Protein AF-A0A7Y7IST7-F1 (afdb_monomer_lite)

Sequence (367 aa):
MLEWARSVEQLSRWVQALQVQAAGELDSRAREGRYLCDGQATGMDVLSDVLHLSRAEAGRRLGLAGHFLPATDALTTVATEPDQPVLAGAFFAGTTSIEQALVASHYTADAAHLTRAGRTTAELARELEGTMTTHAQEQNPDFLRRLGTRAITHIDPDGDTPTTGELTARQGIRFHRAYRGMIRISGYTTIPQYEKIMATIGHATHPGPHKDINTIHPDTNHTGTTDSANTKNPDEDSTGTSPGTGNGSTGADGTGLGAGVLPGQTTLLELLHATPGTPATPGGPHGPGPDMTAPDTAGPAGTIPDGADPAGTIPGMPVPGVAGPGGSNARGTGAGGSWPPDQGPAPAWAQPPTTAHTTSNNGTTTP

pLDDT: mean 70.67, std 26.26, range [27.48, 97.5]

Structure (mmCIF, N/CA/C/O backbone):
data_AF-A0A7Y7IST7-F1
#
_entry.id   AF-A0A7Y7IST7-F1
#
loop_
_atom_site.group_PDB
_atom_site.id
_atom_site.type_symbol
_atom_site.label_atom_id
_atom_site.label_alt_id
_atom_site.label_comp_id
_atom_site.label_asym_id
_atom_site.label_entity_id
_atom_site.label_seq_id
_atom_site.pdbx_PDB_ins_code
_atom_site.Cartn_x
_atom_site.Cartn_y
_atom_site.Cartn_z
_atom_site.occupancy
_atom_site.B_iso_or_equiv
_atom_site.auth_seq_id
_atom_site.auth_comp_id
_atom_site.auth_asym_id
_atom_site.auth_atom_id
_atom_site.pdbx_PDB_model_num
ATOM 1 N N . MET A 1 1 ? 17.676 -14.833 26.612 1.00 87.62 1 MET A N 1
ATOM 2 C CA . MET A 1 1 ? 17.732 -13.495 25.973 1.00 87.62 1 MET A CA 1
ATOM 3 C C . MET A 1 1 ? 17.055 -13.479 24.608 1.00 87.62 1 MET A C 1
ATOM 5 O O . MET A 1 1 ? 16.132 -12.697 24.442 1.00 87.62 1 MET A O 1
ATOM 9 N N . LEU A 1 2 ? 17.444 -14.345 23.660 1.00 94.44 2 LEU A N 1
ATOM 10 C CA . LEU A 1 2 ? 16.836 -14.371 22.318 1.00 94.44 2 LEU A CA 1
ATOM 11 C C . LEU A 1 2 ? 15.338 -14.729 22.325 1.00 94.44 2 LEU A C 1
ATOM 13 O O . LEU A 1 2 ? 14.561 -14.090 21.630 1.00 94.44 2 LEU A O 1
ATOM 17 N N . GLU A 1 3 ? 14.921 -15.710 23.129 1.00 95.81 3 GLU A N 1
ATOM 18 C CA . GLU A 1 3 ? 13.504 -16.096 23.251 1.00 95.81 3 GLU A CA 1
ATOM 19 C C . GLU A 1 3 ? 12.641 -14.960 23.801 1.00 95.81 3 GLU A C 1
ATOM 21 O O . GLU A 1 3 ? 11.611 -14.638 23.224 1.00 95.81 3 GLU A O 1
ATOM 26 N N . TRP A 1 4 ? 13.108 -14.286 24.854 1.00 96.25 4 TRP A N 1
ATOM 27 C CA . TRP A 1 4 ? 12.426 -13.116 25.406 1.00 96.25 4 TRP A CA 1
ATOM 28 C C . TRP A 1 4 ? 12.283 -11.994 24.370 1.00 96.25 4 TRP A C 1
ATOM 30 O O . TRP A 1 4 ? 11.193 -11.452 24.207 1.00 96.25 4 TRP A O 1
ATOM 40 N N . ALA A 1 5 ? 13.347 -11.698 23.615 1.00 96.50 5 ALA A N 1
ATOM 41 C CA . ALA A 1 5 ? 13.287 -10.715 22.535 1.00 96.50 5 ALA A CA 1
ATOM 42 C C . ALA A 1 5 ? 12.251 -11.098 21.459 1.00 96.50 5 ALA A C 1
ATOM 44 O O . ALA A 1 5 ? 11.509 -10.236 20.998 1.00 96.50 5 ALA A O 1
ATOM 45 N N . ARG A 1 6 ? 12.142 -12.389 21.108 1.00 93.94 6 ARG A N 1
ATOM 46 C CA . ARG A 1 6 ? 11.114 -12.889 20.176 1.00 93.94 6 ARG A CA 1
ATOM 47 C C . ARG A 1 6 ? 9.698 -12.728 20.729 1.00 93.94 6 ARG A C 1
ATOM 49 O O . ARG A 1 6 ? 8.820 -12.311 19.985 1.00 93.94 6 ARG A O 1
ATOM 56 N N . SER A 1 7 ? 9.472 -13.014 22.011 1.00 95.75 7 SER A N 1
ATOM 57 C CA . SER A 1 7 ? 8.155 -12.834 22.641 1.00 95.75 7 SER A CA 1
ATOM 58 C C . SER A 1 7 ? 7.731 -11.365 22.696 1.00 95.75 7 SER A C 1
ATOM 60 O O . SER A 1 7 ? 6.572 -11.053 22.434 1.00 95.75 7 SER A O 1
ATOM 62 N N . VAL A 1 8 ? 8.661 -10.454 23.004 1.00 97.00 8 VAL A N 1
ATOM 63 C CA . VAL A 1 8 ? 8.394 -9.005 22.991 1.00 97.00 8 VAL A CA 1
ATOM 64 C C . VAL A 1 8 ? 8.059 -8.529 21.578 1.00 97.00 8 VAL A C 1
ATOM 66 O O . VAL A 1 8 ? 7.105 -7.776 21.391 1.00 97.00 8 VAL A O 1
ATOM 69 N N . GLU A 1 9 ? 8.798 -9.005 20.578 1.00 94.81 9 GLU A N 1
ATOM 70 C CA . GLU A 1 9 ? 8.525 -8.694 19.176 1.00 94.81 9 GLU A CA 1
ATOM 71 C C . GLU A 1 9 ? 7.158 -9.235 18.726 1.00 94.81 9 GLU A C 1
ATOM 73 O O . GLU A 1 9 ? 6.383 -8.519 18.099 1.00 94.81 9 GLU A O 1
ATOM 78 N N . GLN A 1 10 ? 6.801 -10.462 19.109 1.00 94.69 10 GLN A N 1
ATOM 79 C CA . GLN A 1 10 ? 5.486 -11.034 18.814 1.00 94.69 10 GLN A CA 1
ATOM 80 C C . GLN A 1 10 ? 4.348 -10.217 19.445 1.00 94.69 10 GLN A C 1
ATOM 82 O O . GLN A 1 10 ? 3.350 -9.932 18.783 1.00 94.69 10 GLN A O 1
ATOM 87 N N . LEU A 1 11 ? 4.515 -9.779 20.697 1.00 96.69 11 LEU A N 1
ATOM 88 C CA . LEU A 1 11 ? 3.551 -8.899 21.358 1.00 96.69 11 LEU A CA 1
ATOM 89 C C . LEU A 1 11 ? 3.410 -7.561 20.616 1.00 96.69 11 LEU A C 1
ATOM 91 O O . LEU A 1 11 ? 2.294 -7.085 20.421 1.00 96.69 11 LEU A O 1
ATOM 95 N N . SER A 1 12 ? 4.525 -6.974 20.169 1.00 96.69 12 SER A N 1
ATOM 96 C CA . SER A 1 12 ? 4.523 -5.743 19.369 1.00 96.69 12 SER A CA 1
ATOM 97 C C . SER A 1 12 ? 3.690 -5.899 18.091 1.00 96.69 12 SER A C 1
ATOM 99 O O . SER A 1 12 ? 2.872 -5.033 17.778 1.00 96.69 12 SER A O 1
ATOM 101 N N . ARG A 1 13 ? 3.811 -7.036 17.394 1.00 96.19 13 ARG A N 1
ATOM 102 C CA . ARG A 1 13 ? 3.031 -7.334 16.178 1.00 96.19 13 ARG A CA 1
ATOM 103 C C . ARG A 1 13 ? 1.534 -7.443 16.455 1.00 96.19 13 ARG A C 1
ATOM 105 O O . ARG A 1 13 ? 0.739 -6.879 15.711 1.00 96.19 13 ARG A O 1
ATOM 112 N N . TRP A 1 14 ? 1.135 -8.084 17.553 1.00 97.38 14 TRP A N 1
ATOM 113 C CA . TRP A 1 14 ? -0.278 -8.125 17.953 1.00 97.38 14 TRP A CA 1
ATOM 114 C C . TRP A 1 14 ? -0.827 -6.747 18.313 1.00 97.38 14 TRP A C 1
ATOM 116 O O . TRP A 1 14 ? -1.940 -6.406 17.919 1.00 97.38 14 TRP A O 1
ATOM 126 N N . VAL A 1 15 ? -0.043 -5.920 19.009 1.00 97.44 15 VAL A N 1
ATOM 127 C CA . VAL A 1 15 ? -0.435 -4.533 19.299 1.00 97.44 15 VAL A CA 1
ATOM 128 C C . VAL A 1 15 ? -0.619 -3.742 18.002 1.00 97.44 15 VAL A C 1
ATOM 130 O O . VAL A 1 15 ? -1.608 -3.023 17.872 1.00 97.44 15 VAL A O 1
ATOM 133 N N . GLN A 1 16 ? 0.277 -3.899 17.024 1.00 96.75 16 GLN A N 1
ATOM 134 C CA . GLN A 1 16 ? 0.135 -3.276 15.701 1.00 96.75 16 GLN A CA 1
ATOM 135 C C . GLN A 1 16 ? -1.141 -3.747 14.988 1.00 96.75 16 GLN A C 1
ATOM 137 O O . GLN A 1 16 ? -1.870 -2.925 14.435 1.00 96.75 16 GLN A O 1
ATOM 142 N N . ALA A 1 17 ? -1.453 -5.042 15.052 1.00 97.06 17 ALA A N 1
ATOM 143 C CA . ALA A 1 17 ? -2.659 -5.599 14.454 1.00 97.06 17 ALA A CA 1
ATOM 144 C C . ALA A 1 17 ? -3.943 -5.021 15.074 1.00 97.06 17 ALA A C 1
ATOM 146 O O . ALA A 1 17 ? -4.827 -4.548 14.357 1.00 97.06 17 ALA A O 1
ATOM 147 N N . LEU A 1 18 ? -4.005 -4.943 16.406 1.00 97.44 18 LEU A N 1
ATOM 148 C CA . LEU A 1 18 ? -5.123 -4.322 17.126 1.00 97.44 18 LEU A CA 1
ATOM 149 C C . LEU A 1 18 ? -5.257 -2.825 16.816 1.00 97.44 18 LEU A C 1
ATOM 151 O O . LEU A 1 18 ? -6.369 -2.315 16.693 1.00 97.44 18 LEU A O 1
ATOM 155 N N . GLN A 1 19 ? -4.139 -2.113 16.658 1.00 96.81 19 GLN A N 1
ATOM 156 C CA . GLN A 1 19 ? -4.149 -0.699 16.277 1.00 96.81 19 GLN A CA 1
ATOM 157 C C . GLN A 1 19 ? -4.736 -0.475 14.880 1.00 96.81 19 GLN A C 1
ATOM 159 O O . GLN A 1 19 ? -5.459 0.501 14.683 1.00 96.81 19 GLN A O 1
ATOM 164 N N . VAL A 1 20 ? -4.442 -1.358 13.921 1.00 97.50 20 VAL A N 1
ATOM 165 C CA . VAL A 1 20 ? -5.030 -1.313 12.571 1.00 97.50 20 VAL A CA 1
ATOM 166 C C . VAL A 1 20 ? -6.522 -1.648 12.621 1.00 97.50 20 VAL A C 1
ATOM 168 O O . VAL A 1 20 ? -7.319 -0.934 12.016 1.00 97.50 20 VAL A O 1
ATOM 171 N N . GLN A 1 21 ? -6.919 -2.658 13.401 1.00 96.69 21 GLN A N 1
ATOM 172 C CA . GLN A 1 21 ? -8.329 -3.007 13.593 1.00 96.69 21 GLN A CA 1
ATOM 173 C C . GLN A 1 21 ? -9.135 -1.836 14.179 1.00 96.69 21 GLN A C 1
ATOM 175 O O . GLN A 1 21 ? -10.173 -1.462 13.634 1.00 96.69 21 GLN A O 1
ATOM 180 N N . ALA A 1 22 ? -8.626 -1.208 15.244 1.00 96.25 22 ALA A N 1
ATOM 181 C CA . ALA A 1 22 ? -9.260 -0.045 15.862 1.00 96.25 22 ALA A CA 1
ATOM 182 C C . ALA A 1 22 ? -9.317 1.162 14.910 1.00 96.25 22 ALA A C 1
ATOM 184 O O . ALA A 1 22 ? -10.314 1.881 14.882 1.00 96.25 22 ALA A O 1
ATOM 185 N N . ALA A 1 23 ? -8.270 1.382 14.105 1.00 96.56 23 ALA A N 1
ATOM 186 C CA . ALA A 1 23 ? -8.260 2.444 13.102 1.00 96.56 23 ALA A CA 1
ATOM 187 C C . ALA A 1 23 ? -9.346 2.236 12.034 1.00 96.56 23 ALA A C 1
ATOM 189 O O . ALA A 1 23 ? -10.046 3.189 11.696 1.00 96.56 23 ALA A O 1
ATOM 190 N N . GLY A 1 24 ? -9.524 1.005 11.546 1.00 95.25 24 GLY A N 1
ATOM 191 C CA . GLY A 1 24 ? -10.580 0.675 10.587 1.00 95.25 24 GLY A CA 1
ATOM 192 C C . GLY A 1 24 ? -11.989 0.849 11.154 1.00 95.25 24 GLY A C 1
ATOM 193 O O . GLY A 1 24 ? -12.864 1.395 10.484 1.00 95.25 24 GLY A O 1
ATOM 194 N N . GLU A 1 25 ? -12.206 0.468 12.414 1.00 94.25 25 GLU A N 1
ATOM 195 C CA . GLU A 1 25 ? -13.488 0.688 13.091 1.00 94.25 25 GLU A CA 1
ATOM 196 C C . GLU A 1 25 ? -13.806 2.184 13.248 1.00 94.25 25 GLU A C 1
ATOM 198 O O . GLU A 1 25 ? -14.928 2.622 12.973 1.00 94.25 25 GLU A O 1
ATOM 203 N N . LEU A 1 26 ? -12.820 2.986 13.662 1.00 94.69 26 LEU A N 1
ATOM 204 C CA . LEU A 1 26 ? -12.977 4.437 13.776 1.00 94.69 26 LEU A CA 1
ATOM 205 C C . LEU A 1 26 ? -13.267 5.086 12.421 1.00 94.69 26 LEU A C 1
ATOM 207 O O . LEU A 1 26 ? -14.097 5.990 12.353 1.00 94.69 26 LEU A O 1
ATOM 211 N N . ASP A 1 27 ? -12.636 4.612 11.349 1.00 94.69 27 ASP A N 1
ATOM 212 C CA . ASP A 1 27 ? -12.886 5.107 9.996 1.00 94.69 27 ASP A CA 1
ATOM 213 C C . ASP A 1 27 ? -14.292 4.757 9.497 1.00 94.69 27 ASP A C 1
ATOM 215 O O . ASP A 1 27 ? -14.970 5.621 8.942 1.00 94.69 27 ASP A O 1
ATOM 219 N N . SER A 1 28 ? -14.791 3.547 9.782 1.00 91.75 28 SER A N 1
ATOM 220 C CA . SER A 1 28 ? -16.192 3.183 9.512 1.00 91.75 28 SER A CA 1
ATOM 221 C C . SER A 1 28 ? -17.159 4.134 10.221 1.00 91.75 28 SER A C 1
ATOM 223 O O . SER A 1 28 ? -18.046 4.716 9.599 1.00 91.75 28 SER A O 1
ATOM 225 N N . ARG A 1 29 ? -16.940 4.375 11.518 1.00 92.19 29 ARG A N 1
ATOM 226 C CA . ARG A 1 29 ? -17.768 5.288 12.323 1.00 92.19 29 ARG A CA 1
ATOM 227 C C . ARG A 1 29 ? -17.668 6.742 11.852 1.00 92.19 29 ARG A C 1
ATOM 229 O O . ARG A 1 29 ? -18.652 7.479 11.922 1.00 92.19 29 ARG A O 1
ATOM 236 N N . ALA A 1 30 ? -16.499 7.164 11.374 1.00 92.19 30 ALA A N 1
ATOM 237 C CA . ALA A 1 30 ? -16.313 8.487 10.790 1.00 92.19 30 ALA A CA 1
ATOM 238 C C . ALA A 1 30 ? -17.086 8.633 9.473 1.00 92.19 30 ALA A C 1
ATOM 240 O O . ALA A 1 30 ? -17.772 9.636 9.289 1.00 92.19 30 ALA A O 1
ATOM 241 N N . ARG A 1 31 ? -17.072 7.610 8.608 1.00 88.94 31 ARG A N 1
ATOM 242 C CA . ARG A 1 31 ? -17.870 7.578 7.367 1.00 88.94 31 ARG A CA 1
ATOM 243 C C . ARG A 1 31 ? -19.376 7.562 7.622 1.00 88.94 31 ARG A C 1
ATOM 245 O O . ARG A 1 31 ? -20.122 8.160 6.855 1.00 88.94 31 ARG A O 1
ATOM 252 N N . GLU A 1 32 ? -19.820 6.955 8.723 1.00 89.81 32 GLU A N 1
ATOM 253 C CA . GLU A 1 32 ? -21.205 7.049 9.218 1.00 89.81 32 GLU A CA 1
ATOM 254 C C . GLU A 1 32 ? -21.575 8.454 9.741 1.00 89.81 32 GLU A C 1
ATOM 256 O O . GLU A 1 32 ? -22.719 8.697 10.121 1.00 89.81 32 GLU A O 1
ATOM 261 N N . GLY A 1 33 ? -20.619 9.386 9.796 1.00 90.56 33 GLY A N 1
ATOM 262 C CA . GLY A 1 33 ? -20.836 10.760 10.234 1.00 90.56 33 GLY A CA 1
ATOM 263 C C . GLY A 1 33 ? -20.879 10.947 11.753 1.00 90.56 33 GLY A C 1
ATOM 264 O O . GLY A 1 33 ? -21.281 12.013 12.222 1.00 90.56 33 GLY A O 1
ATOM 265 N N . ARG A 1 34 ? -20.455 9.952 12.549 1.00 90.62 34 ARG A N 1
ATOM 266 C CA . ARG A 1 34 ? -20.574 10.004 14.021 1.00 90.62 34 ARG A CA 1
ATOM 267 C C . ARG A 1 34 ? -19.765 11.115 14.687 1.00 90.62 34 ARG A C 1
ATOM 269 O O . ARG A 1 34 ? -20.115 11.516 15.790 1.00 90.62 34 ARG A O 1
ATOM 276 N N . TYR A 1 35 ? -18.716 11.602 14.028 1.00 92.38 35 TYR A N 1
ATOM 277 C CA . TYR A 1 35 ? -17.808 12.623 14.564 1.00 92.38 35 TYR A CA 1
ATOM 278 C C . TYR A 1 35 ? -17.959 13.991 13.879 1.00 92.38 35 TYR A C 1
ATOM 280 O O . TYR A 1 35 ? -17.185 14.911 14.141 1.00 92.38 35 TYR A O 1
ATOM 288 N N . LEU A 1 36 ? -18.986 14.165 13.033 1.00 91.38 36 LEU A N 1
ATOM 289 C CA . LEU A 1 36 ? -19.224 15.429 12.326 1.00 91.38 36 LEU A CA 1
ATOM 290 C C . LEU A 1 36 ? -19.522 16.587 13.284 1.00 91.38 36 LEU A C 1
ATOM 292 O O . LEU A 1 36 ? -19.116 17.717 13.022 1.00 91.38 36 LEU A O 1
ATOM 296 N N . CYS A 1 37 ? -20.193 16.314 14.408 1.00 88.69 37 CYS A N 1
ATOM 297 C CA . CYS A 1 37 ? -20.460 17.317 15.443 1.00 88.69 37 CYS A CA 1
ATOM 298 C C . CYS A 1 37 ? -19.176 17.861 16.087 1.00 88.69 37 CYS A C 1
ATOM 300 O O . CYS A 1 37 ? -19.159 19.012 16.516 1.00 88.69 37 CYS A O 1
ATOM 302 N N . ASP A 1 38 ? -18.107 17.063 16.093 1.00 89.69 38 ASP A N 1
ATOM 303 C CA . ASP A 1 38 ? -16.794 17.421 16.634 1.00 89.69 38 ASP A CA 1
ATOM 304 C C . ASP A 1 38 ? -15.866 18.029 15.561 1.00 89.69 38 ASP A C 1
ATOM 306 O O . ASP A 1 38 ? -14.687 18.275 15.815 1.00 89.69 38 ASP A O 1
ATOM 310 N N . GLY A 1 39 ? -16.383 18.274 14.347 1.00 90.62 39 GLY A N 1
ATOM 311 C CA . GLY A 1 39 ? -15.638 18.838 13.216 1.00 90.62 39 GLY A CA 1
ATOM 312 C C . GLY A 1 39 ? -14.793 17.828 12.434 1.00 90.62 39 GLY A C 1
ATOM 313 O O . GLY A 1 39 ? -14.063 18.226 11.529 1.00 90.62 39 GLY A O 1
ATOM 314 N N . GLN A 1 40 ? -14.903 16.534 12.748 1.00 91.19 40 GLN A N 1
ATOM 315 C CA . GLN A 1 40 ? -14.077 15.480 12.163 1.00 91.19 40 GLN A CA 1
ATOM 316 C C . GLN A 1 40 ? -14.834 14.769 11.039 1.00 91.19 40 GLN A C 1
ATOM 318 O O . GLN A 1 40 ? -15.789 14.029 11.282 1.00 91.19 40 GLN A O 1
ATOM 323 N N . ALA A 1 41 ? -14.417 15.009 9.794 1.00 88.62 41 ALA A N 1
ATOM 324 C CA . ALA A 1 41 ? -15.084 14.462 8.610 1.00 88.62 41 ALA A CA 1
ATOM 325 C C . ALA A 1 41 ? -14.543 13.088 8.187 1.00 88.62 41 ALA A C 1
ATOM 327 O O . ALA A 1 41 ? -15.283 12.278 7.634 1.00 88.62 41 ALA A O 1
ATOM 328 N N . THR A 1 42 ? -13.261 12.820 8.445 1.00 93.31 42 THR A N 1
ATOM 329 C CA . THR A 1 42 ? -12.569 11.611 7.978 1.00 93.31 42 THR A CA 1
ATOM 330 C C . THR A 1 42 ? -12.002 10.829 9.157 1.00 93.31 42 THR A C 1
ATOM 332 O O . THR A 1 42 ? -11.581 11.431 10.146 1.00 93.31 42 THR A O 1
ATOM 335 N N . GLY A 1 43 ? -11.869 9.501 9.043 1.00 93.12 43 GLY A N 1
ATOM 336 C CA . GLY A 1 43 ? -11.163 8.704 10.052 1.00 93.12 43 GLY A CA 1
ATOM 337 C C . GLY A 1 43 ? -9.722 9.172 10.278 1.00 93.12 43 GLY A C 1
ATOM 338 O O . GLY A 1 43 ? -9.223 9.117 11.396 1.00 93.12 43 GLY A O 1
ATOM 339 N N . MET A 1 44 ? -9.065 9.720 9.249 1.00 95.94 44 MET A N 1
ATOM 340 C CA . MET A 1 44 ? -7.735 10.319 9.390 1.00 95.94 44 MET A CA 1
ATOM 341 C C . MET A 1 44 ? -7.725 11.519 10.343 1.00 95.94 44 MET A C 1
ATOM 343 O O . MET A 1 44 ? -6.786 11.628 11.129 1.00 95.94 44 MET A O 1
ATOM 347 N N . ASP A 1 45 ? -8.749 12.374 10.287 1.00 94.69 45 ASP A N 1
ATOM 348 C CA . ASP A 1 45 ? -8.854 13.556 11.148 1.00 94.69 45 ASP A CA 1
ATOM 349 C C . ASP A 1 45 ? -9.179 13.128 12.594 1.00 94.69 45 ASP A C 1
ATOM 351 O O . ASP A 1 45 ? -8.536 13.575 13.539 1.00 94.69 45 ASP A O 1
ATOM 355 N N . VAL A 1 46 ? -10.045 12.119 12.773 1.00 95.44 46 VAL A N 1
ATOM 356 C CA . VAL A 1 46 ? -10.297 11.500 14.091 1.00 95.44 46 VAL A CA 1
ATOM 357 C C . VAL A 1 46 ? -9.005 10.947 14.707 1.00 95.44 46 VAL A C 1
ATOM 359 O O . VAL A 1 46 ? -8.706 11.197 15.874 1.00 95.44 46 VAL A O 1
ATOM 362 N N . LEU A 1 47 ? -8.210 10.201 13.935 1.00 96.00 47 LEU A N 1
ATOM 363 C CA . LEU A 1 47 ? -6.953 9.620 14.411 1.00 96.00 47 LEU A CA 1
ATOM 364 C C . LEU A 1 47 ? -5.888 10.687 14.717 1.00 96.00 47 LEU A C 1
ATOM 366 O O . LEU A 1 47 ? -5.118 10.513 15.665 1.00 96.00 47 LEU A O 1
ATOM 370 N N . SER A 1 48 ? -5.820 11.776 13.946 1.00 95.50 48 SER A N 1
ATOM 371 C CA . SER A 1 48 ? -4.868 12.858 14.222 1.00 95.50 48 SER A CA 1
ATOM 372 C C . SER A 1 48 ? -5.274 13.703 15.419 1.00 95.50 48 SER A C 1
ATOM 374 O O . SER A 1 48 ? -4.422 14.039 16.241 1.00 95.50 48 SER A O 1
ATOM 376 N N . ASP A 1 49 ? -6.559 14.010 15.551 1.00 94.38 49 ASP A N 1
ATOM 377 C CA . ASP A 1 49 ? -7.026 15.006 16.510 1.00 94.38 49 ASP A CA 1
ATOM 378 C C . ASP A 1 49 ? -7.283 14.378 17.882 1.00 94.38 49 ASP A C 1
ATOM 380 O O . ASP A 1 49 ? -6.915 14.961 18.901 1.00 94.38 49 ASP A O 1
ATOM 384 N N . VAL A 1 50 ? -7.834 13.157 17.916 1.00 92.75 50 VAL A N 1
ATOM 385 C CA . VAL A 1 50 ? -8.174 12.450 19.164 1.00 92.75 50 VAL A CA 1
ATOM 386 C C . VAL A 1 50 ? -7.011 11.607 19.686 1.00 92.75 50 VAL A C 1
ATOM 388 O O . VAL A 1 50 ? -6.770 11.571 20.891 1.00 92.75 50 VAL A O 1
ATOM 391 N N . LEU A 1 51 ? -6.284 10.910 18.803 1.00 92.50 51 LEU A N 1
ATOM 392 C CA . LEU A 1 51 ? -5.172 10.030 19.202 1.00 92.50 51 LEU A CA 1
ATOM 393 C C . LEU A 1 51 ? -3.791 10.674 19.034 1.00 92.50 51 LEU A C 1
ATOM 395 O O . LEU A 1 51 ? -2.784 10.029 19.327 1.00 92.50 51 LEU A O 1
ATOM 399 N N . HIS A 1 52 ? -3.730 11.924 18.564 1.00 95.38 52 HIS A N 1
ATOM 400 C CA . HIS A 1 52 ? -2.485 12.666 18.336 1.00 95.38 52 HIS A CA 1
ATOM 401 C C . HIS A 1 52 ? -1.489 11.928 17.429 1.00 95.38 52 HIS A C 1
ATOM 403 O O . HIS A 1 52 ? -0.269 12.052 17.571 1.00 95.38 52 HIS A O 1
ATOM 409 N N . LEU A 1 53 ? -2.004 11.143 16.478 1.00 95.44 53 LEU A N 1
ATOM 410 C CA . LEU A 1 53 ? -1.182 10.452 15.493 1.00 95.44 53 LEU A CA 1
ATOM 411 C C . LEU A 1 53 ? -0.776 11.412 14.374 1.00 95.44 53 LEU A C 1
ATOM 413 O O . LEU A 1 53 ? -1.557 12.235 13.901 1.00 95.44 53 LEU A O 1
ATOM 417 N N . SER A 1 54 ? 0.452 11.261 13.877 1.00 97.00 54 SER A N 1
ATOM 418 C CA . SER A 1 54 ? 0.826 11.928 12.627 1.00 97.00 54 SER A CA 1
ATOM 419 C C . SER A 1 54 ? -0.071 11.442 11.484 1.00 97.00 54 SER A C 1
ATOM 421 O O . SER A 1 54 ? -0.409 10.256 11.423 1.00 97.00 54 SER A O 1
ATOM 423 N N . ARG A 1 55 ? -0.387 12.316 10.519 1.00 95.62 55 ARG A N 1
ATOM 424 C CA . ARG A 1 55 ? -1.171 11.918 9.336 1.00 95.62 55 ARG A CA 1
ATOM 425 C C . ARG A 1 55 ? -0.556 10.750 8.567 1.00 95.62 55 ARG A C 1
ATOM 427 O O . ARG A 1 55 ? -1.288 9.911 8.061 1.00 95.62 55 ARG A O 1
ATOM 434 N N . ALA A 1 56 ? 0.773 10.666 8.509 1.00 95.81 56 ALA A N 1
ATOM 435 C CA . ALA A 1 56 ? 1.458 9.554 7.856 1.00 95.81 56 ALA A CA 1
ATOM 436 C C . ALA A 1 56 ? 1.197 8.217 8.570 1.00 95.81 56 ALA A C 1
ATOM 438 O O . ALA A 1 56 ? 0.964 7.206 7.917 1.00 95.81 56 ALA A O 1
ATOM 439 N N . GLU A 1 57 ? 1.211 8.209 9.903 1.00 95.88 57 GLU A N 1
ATOM 440 C CA . GLU A 1 57 ? 0.918 7.009 10.690 1.00 95.88 57 GLU A CA 1
ATOM 441 C C . GLU A 1 57 ? -0.563 6.625 10.624 1.00 95.88 57 GLU A C 1
ATOM 443 O O . GLU A 1 57 ? -0.877 5.456 10.406 1.00 95.88 57 GLU A O 1
ATOM 448 N N . ALA A 1 58 ? -1.468 7.601 10.737 1.00 97.06 58 ALA A N 1
ATOM 449 C CA . ALA A 1 58 ? -2.897 7.373 10.540 1.00 97.06 58 ALA A CA 1
ATOM 450 C C . ALA A 1 58 ? -3.171 6.790 9.143 1.00 97.06 58 ALA A C 1
ATOM 452 O O . ALA A 1 58 ? -3.846 5.772 9.020 1.00 97.06 58 ALA A O 1
ATOM 453 N N . GLY A 1 59 ? -2.565 7.366 8.100 1.00 96.31 59 GLY A N 1
ATOM 454 C CA . GLY A 1 59 ? -2.670 6.879 6.726 1.00 96.31 59 GLY A CA 1
ATOM 455 C C . GLY A 1 59 ? -2.157 5.451 6.544 1.00 96.31 59 GLY A C 1
ATOM 456 O O . GLY A 1 59 ? -2.827 4.658 5.891 1.00 96.31 59 GLY A O 1
ATOM 457 N N . ARG A 1 60 ? -1.024 5.080 7.162 1.00 96.38 60 ARG A N 1
ATOM 458 C CA . ARG A 1 60 ? -0.523 3.692 7.129 1.00 96.38 60 ARG A CA 1
ATOM 459 C C . ARG A 1 60 ? -1.524 2.706 7.728 1.00 96.38 60 ARG A C 1
ATOM 461 O O . ARG A 1 60 ? -1.786 1.669 7.124 1.00 96.38 60 ARG A O 1
ATOM 468 N N . ARG A 1 61 ? -2.092 3.033 8.894 1.00 97.12 61 ARG A N 1
ATOM 469 C CA . ARG A 1 61 ? -3.072 2.166 9.569 1.00 97.12 61 ARG A CA 1
ATOM 470 C C . ARG A 1 61 ? -4.359 2.040 8.770 1.00 97.12 61 ARG A C 1
ATOM 472 O O . ARG A 1 61 ? -4.845 0.931 8.602 1.00 97.12 61 ARG A O 1
ATOM 479 N N . LEU A 1 62 ? -4.877 3.155 8.256 1.00 96.75 62 LEU A N 1
ATOM 480 C CA . LEU A 1 62 ? -6.095 3.170 7.447 1.00 96.75 62 LEU A CA 1
ATOM 481 C C . LEU A 1 62 ? -5.915 2.458 6.104 1.00 96.75 62 LEU A C 1
ATOM 483 O O . LEU A 1 62 ? -6.818 1.747 5.679 1.00 96.75 62 LEU A O 1
ATOM 487 N N . GLY A 1 63 ? -4.749 2.594 5.467 1.00 95.94 63 GLY A N 1
ATOM 488 C CA . GLY A 1 63 ? -4.425 1.873 4.235 1.00 95.94 63 GLY A CA 1
ATOM 489 C C . GLY A 1 63 ? -4.437 0.358 4.438 1.00 95.94 63 GLY A C 1
ATOM 490 O O . GLY A 1 63 ? -5.113 -0.351 3.702 1.00 95.94 63 GLY A O 1
ATOM 491 N N . LEU A 1 64 ? -3.769 -0.137 5.488 1.00 96.94 64 LEU A N 1
ATOM 492 C CA . LEU A 1 64 ? -3.824 -1.563 5.832 1.00 96.94 64 LEU A CA 1
ATOM 493 C C . LEU A 1 64 ? -5.232 -2.008 6.231 1.00 96.94 64 LEU A C 1
ATOM 495 O O . LEU A 1 64 ? -5.685 -3.056 5.785 1.00 96.94 64 LEU A O 1
ATOM 499 N N . ALA A 1 65 ? -5.939 -1.215 7.041 1.00 97.06 65 ALA A N 1
ATOM 500 C CA . ALA A 1 65 ? -7.301 -1.533 7.456 1.00 97.06 65 ALA A CA 1
ATOM 501 C C . ALA A 1 65 ? -8.244 -1.671 6.253 1.00 97.06 65 ALA A C 1
ATOM 503 O O . ALA A 1 65 ? -9.064 -2.581 6.238 1.00 97.06 65 ALA A O 1
ATOM 504 N N . GLY A 1 66 ? -8.088 -0.818 5.235 1.00 95.25 66 GLY A N 1
ATOM 505 C CA . GLY A 1 66 ? -8.873 -0.876 4.003 1.00 95.25 66 GLY A CA 1
ATOM 506 C C . GLY A 1 66 ? -8.679 -2.162 3.197 1.00 95.25 66 GLY A C 1
ATOM 507 O O . GLY A 1 66 ? -9.625 -2.600 2.557 1.00 95.25 66 GLY A O 1
ATOM 508 N N . HIS A 1 67 ? -7.498 -2.784 3.260 1.00 96.31 67 HIS A N 1
ATOM 509 C CA . HIS A 1 67 ? -7.218 -4.041 2.557 1.00 96.31 67 HIS A CA 1
ATOM 510 C C . HIS A 1 67 ? -7.458 -5.294 3.410 1.00 96.31 67 HIS A C 1
ATOM 512 O O . HIS A 1 67 ? -7.716 -6.366 2.864 1.00 96.31 67 HIS A O 1
ATOM 518 N N . PHE A 1 68 ? -7.327 -5.189 4.738 1.00 97.00 68 PHE A N 1
ATOM 519 C CA . PHE A 1 68 ? -7.322 -6.346 5.642 1.00 97.00 68 PHE A CA 1
ATOM 520 C C . PHE A 1 68 ? -8.639 -6.581 6.375 1.00 97.00 68 PHE A C 1
ATOM 522 O O . PHE A 1 68 ? -8.867 -7.687 6.866 1.00 97.00 68 PHE A O 1
ATOM 529 N N . LEU A 1 69 ? -9.486 -5.561 6.503 1.00 95.69 69 LEU A N 1
ATOM 530 C CA . LEU A 1 69 ? -10.779 -5.697 7.163 1.00 95.69 69 LEU A CA 1
ATOM 531 C C . LEU A 1 69 ? -11.897 -5.866 6.131 1.00 95.69 69 LEU A C 1
ATOM 533 O O . LEU A 1 69 ? -11.816 -5.292 5.045 1.00 95.69 69 LEU A O 1
ATOM 537 N N . PRO A 1 70 ? -12.966 -6.606 6.473 1.00 93.19 70 PRO A N 1
ATOM 538 C CA . PRO A 1 70 ? -14.158 -6.658 5.644 1.00 93.19 70 PRO A CA 1
ATOM 539 C C . PRO A 1 70 ? -14.740 -5.257 5.443 1.00 93.19 70 PRO A C 1
ATOM 541 O O . PRO A 1 70 ? -14.943 -4.511 6.407 1.00 93.19 70 PRO A O 1
ATOM 544 N N . ALA A 1 71 ? -15.043 -4.909 4.197 1.00 86.69 71 ALA A N 1
ATOM 545 C CA . ALA A 1 71 ? -15.709 -3.658 3.869 1.00 86.69 71 ALA A CA 1
ATOM 546 C C . ALA A 1 71 ? -17.222 -3.889 3.833 1.00 86.69 71 ALA A C 1
ATOM 548 O O . ALA A 1 71 ? -17.701 -4.788 3.148 1.00 86.69 71 ALA A O 1
ATOM 549 N N . THR A 1 72 ? -17.989 -3.077 4.560 1.00 84.62 72 THR A N 1
ATOM 550 C CA . THR A 1 72 ? -19.455 -3.085 4.453 1.00 84.62 72 THR A CA 1
ATOM 551 C C . THR A 1 72 ? -19.880 -1.947 3.542 1.00 84.62 72 THR A C 1
ATOM 553 O O . THR A 1 72 ? -19.549 -0.789 3.799 1.00 84.62 72 THR A O 1
ATOM 556 N N . ASP A 1 73 ? -20.607 -2.265 2.476 1.00 82.56 73 ASP A N 1
ATOM 557 C CA . ASP A 1 73 ? -21.199 -1.237 1.626 1.00 82.56 73 ASP A CA 1
ATOM 558 C C . ASP A 1 73 ? -22.342 -0.540 2.381 1.00 82.56 73 ASP A C 1
ATOM 560 O O . ASP A 1 73 ? -23.288 -1.177 2.846 1.00 82.56 73 ASP A O 1
ATOM 564 N N . ALA A 1 74 ? -22.254 0.786 2.501 1.00 77.69 74 ALA A N 1
ATOM 565 C CA . ALA A 1 74 ? -23.230 1.602 3.214 1.00 77.69 74 ALA A CA 1
ATOM 566 C C . ALA A 1 74 ? -24.632 1.559 2.584 1.00 77.69 74 ALA A C 1
ATOM 568 O O . ALA A 1 74 ? -25.617 1.782 3.288 1.00 77.69 74 ALA A O 1
ATOM 569 N N . LEU A 1 75 ? -24.738 1.286 1.276 1.00 83.00 75 LEU A N 1
ATOM 570 C CA . LEU A 1 75 ? -26.025 1.251 0.580 1.00 83.00 75 LEU A CA 1
ATOM 571 C C . LEU A 1 75 ? -26.663 -0.139 0.610 1.00 83.00 75 LEU A C 1
ATOM 573 O O . LEU A 1 75 ? -27.860 -0.260 0.863 1.00 83.00 75 LEU A O 1
ATOM 577 N N . THR A 1 76 ? -25.882 -1.185 0.337 1.00 85.81 76 THR A N 1
ATOM 578 C CA . THR A 1 76 ? -26.405 -2.557 0.239 1.00 85.81 76 THR A CA 1
ATOM 579 C C . THR A 1 76 ? -26.328 -3.329 1.552 1.00 85.81 76 THR A C 1
ATOM 581 O O . THR A 1 76 ? -26.974 -4.368 1.681 1.00 85.81 76 THR A O 1
ATOM 584 N N . THR A 1 77 ? -25.577 -2.835 2.544 1.00 84.25 77 THR A N 1
ATOM 585 C CA . THR A 1 77 ? -25.280 -3.506 3.827 1.00 84.25 77 THR A CA 1
ATOM 586 C C . THR A 1 77 ? -24.616 -4.878 3.681 1.00 84.25 77 THR A C 1
ATOM 588 O O . THR A 1 77 ? -24.491 -5.621 4.653 1.00 84.25 77 THR A O 1
ATOM 591 N N . VAL A 1 78 ? -24.168 -5.223 2.470 1.00 88.56 78 VAL A N 1
ATOM 592 C CA . VAL A 1 78 ? -23.443 -6.460 2.198 1.00 88.56 78 VAL A CA 1
ATOM 593 C C . VAL A 1 78 ? -22.003 -6.281 2.667 1.00 88.56 78 VAL A C 1
ATOM 595 O O . VAL A 1 78 ? -21.337 -5.307 2.309 1.00 88.56 78 VAL A O 1
ATOM 598 N N . ALA A 1 79 ? -21.538 -7.221 3.488 1.00 86.12 79 ALA A N 1
ATOM 599 C CA . ALA A 1 79 ? -20.141 -7.308 3.880 1.00 86.12 79 ALA A CA 1
ATOM 600 C C . ALA A 1 79 ? -19.359 -8.041 2.784 1.00 86.12 79 ALA A C 1
ATOM 602 O O . ALA A 1 79 ? -19.643 -9.201 2.479 1.00 86.12 79 ALA A O 1
ATOM 603 N N . THR A 1 80 ? -18.384 -7.353 2.205 1.00 88.38 80 THR A N 1
ATOM 604 C CA . THR A 1 80 ? -17.433 -7.911 1.248 1.00 88.38 80 THR A CA 1
ATOM 605 C C . THR A 1 80 ? -16.228 -8.458 2.005 1.00 88.38 80 THR A C 1
ATOM 607 O O . THR A 1 80 ? -15.785 -7.879 3.001 1.00 88.38 80 THR A O 1
ATOM 610 N N . GLU A 1 81 ? -15.711 -9.593 1.541 1.00 89.69 81 GLU A N 1
ATOM 611 C CA . GLU A 1 81 ? -14.470 -10.179 2.050 1.00 89.69 81 GLU A CA 1
ATOM 612 C C . GLU A 1 81 ? -13.291 -9.192 1.895 1.00 89.69 81 GLU A C 1
ATOM 614 O O . GLU A 1 81 ? -13.326 -8.358 0.986 1.00 89.69 81 GLU A O 1
ATOM 619 N N . PRO A 1 82 ? -12.266 -9.234 2.772 1.00 92.88 82 PRO A N 1
ATOM 620 C CA . PRO A 1 82 ? -11.072 -8.410 2.605 1.00 92.88 82 PRO A CA 1
ATOM 621 C C . PRO A 1 82 ? -10.420 -8.581 1.227 1.00 92.88 82 PRO A C 1
ATOM 623 O O . PRO A 1 82 ? -10.391 -9.684 0.686 1.00 92.88 82 PRO A O 1
ATOM 626 N N . ASP A 1 83 ? -9.818 -7.510 0.705 1.00 92.62 83 ASP A N 1
ATOM 627 C CA . ASP A 1 83 ? -9.096 -7.532 -0.577 1.00 92.62 83 ASP A CA 1
ATOM 628 C C . ASP A 1 83 ? -7.899 -8.498 -0.565 1.00 92.62 83 ASP A C 1
ATOM 630 O O . ASP A 1 83 ? -7.500 -9.010 -1.610 1.00 92.62 83 ASP A O 1
ATOM 634 N N . GLN A 1 84 ? -7.282 -8.678 0.608 1.00 96.00 84 GLN A N 1
ATOM 635 C CA . GLN A 1 84 ? -6.047 -9.443 0.800 1.00 96.00 84 GLN A CA 1
ATOM 636 C C . GLN A 1 84 ? -6.205 -10.414 1.986 1.00 96.00 84 GLN A C 1
ATOM 638 O O . GLN A 1 84 ? -5.636 -10.182 3.061 1.00 96.00 84 GLN A O 1
ATOM 643 N N . PRO A 1 85 ? -7.026 -11.474 1.847 1.00 95.88 85 PRO A N 1
ATOM 644 C CA . PRO A 1 85 ? -7.417 -12.331 2.965 1.00 95.88 85 PRO A CA 1
ATOM 645 C C . PRO A 1 85 ? -6.256 -13.164 3.533 1.00 95.88 85 PRO A C 1
ATOM 647 O O . PRO A 1 85 ? -6.189 -13.381 4.747 1.00 95.88 85 PRO A O 1
ATOM 650 N N . VAL A 1 86 ? -5.313 -13.607 2.695 1.00 96.75 86 VAL A N 1
ATOM 651 C CA . VAL A 1 86 ? -4.170 -14.435 3.122 1.00 96.75 86 VAL A CA 1
ATOM 652 C C . VAL A 1 86 ? -3.183 -13.588 3.921 1.00 96.75 86 VAL A C 1
ATOM 654 O O . VAL A 1 86 ? -2.742 -13.988 5.006 1.00 96.75 86 VAL A O 1
ATOM 657 N N . LEU A 1 87 ? -2.881 -12.386 3.425 1.00 97.12 87 LEU A N 1
ATOM 658 C CA . LEU A 1 87 ? -1.976 -11.463 4.107 1.00 97.12 87 LEU A CA 1
ATOM 659 C C . LEU A 1 87 ? -2.598 -10.908 5.397 1.00 97.12 87 LEU A C 1
ATOM 661 O O . LEU A 1 87 ? -1.910 -10.822 6.419 1.00 97.12 87 LEU A O 1
ATOM 665 N N . ALA A 1 88 ? -3.897 -10.594 5.378 1.00 97.19 88 ALA A N 1
ATOM 666 C CA . ALA A 1 88 ? -4.637 -10.162 6.561 1.00 97.19 88 ALA A CA 1
ATOM 667 C C . ALA A 1 88 ? -4.594 -11.223 7.668 1.00 97.19 88 ALA A C 1
ATOM 669 O O . ALA A 1 88 ? -4.285 -10.905 8.819 1.00 97.19 88 ALA A O 1
ATOM 670 N N . GLY A 1 89 ? -4.825 -12.495 7.320 1.00 96.62 89 GLY A N 1
ATOM 671 C CA . GLY A 1 89 ? -4.740 -13.611 8.263 1.00 96.62 89 GLY A CA 1
ATOM 672 C C . GLY A 1 89 ? -3.369 -13.711 8.939 1.00 96.62 89 GLY A C 1
ATOM 673 O O . GLY A 1 89 ? -3.286 -13.805 10.165 1.00 96.62 89 GLY A O 1
ATOM 674 N N . ALA A 1 90 ? -2.285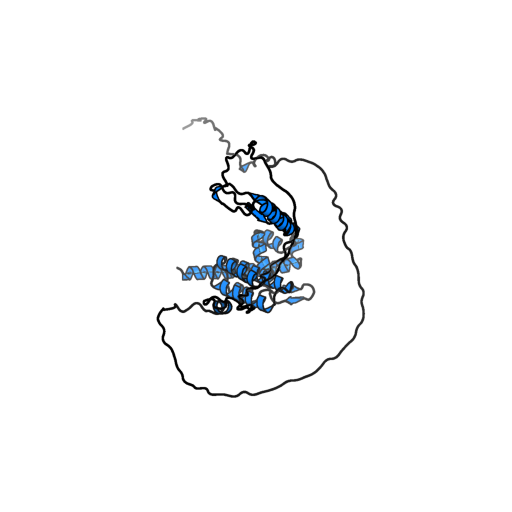 -13.612 8.163 1.00 96.75 90 ALA A N 1
ATOM 675 C CA . ALA A 1 90 ? -0.919 -13.620 8.693 1.00 96.75 90 ALA A CA 1
ATOM 676 C C . ALA A 1 90 ? -0.625 -12.404 9.598 1.00 96.75 90 ALA A C 1
ATOM 678 O O . ALA A 1 90 ? -0.012 -12.525 10.665 1.00 96.75 90 ALA A O 1
ATOM 679 N N . PHE A 1 91 ? -1.095 -11.219 9.208 1.00 97.44 91 PHE A N 1
ATOM 680 C CA . PHE A 1 91 ? -0.907 -10.002 9.992 1.00 97.44 91 PHE A CA 1
ATOM 681 C C . PHE A 1 91 ? -1.638 -10.061 11.341 1.00 97.44 91 PHE A C 1
ATOM 683 O O . PHE A 1 91 ? -1.017 -9.831 12.381 1.00 97.44 91 PHE A O 1
ATOM 690 N N . PHE A 1 92 ? -2.918 -10.449 11.360 1.00 96.75 92 PHE A N 1
ATOM 691 C CA . PHE A 1 92 ? -3.691 -10.569 12.604 1.00 96.75 92 PHE A CA 1
ATOM 692 C C . PHE A 1 92 ? -3.242 -11.741 13.486 1.00 96.75 92 PHE A C 1
ATOM 694 O O . PHE A 1 92 ? -3.359 -11.662 14.709 1.00 96.75 92 PHE A O 1
ATOM 701 N N . ALA A 1 93 ? -2.641 -12.785 12.908 1.00 95.75 93 ALA A N 1
ATOM 702 C CA . ALA A 1 93 ? -1.958 -13.831 13.673 1.00 95.75 93 ALA A CA 1
ATOM 703 C C . ALA A 1 93 ? -0.651 -13.342 14.338 1.00 95.75 93 ALA A C 1
ATOM 705 O O . ALA A 1 93 ? -0.106 -14.013 15.219 1.00 95.75 93 ALA A O 1
ATOM 706 N N . GLY A 1 94 ? -0.135 -12.170 13.949 1.00 94.69 94 GLY A N 1
ATOM 707 C CA . GLY A 1 94 ? 1.128 -11.610 14.439 1.00 94.69 94 GLY A CA 1
ATOM 708 C C . GLY A 1 94 ? 2.373 -12.268 13.855 1.00 94.69 94 GLY A C 1
ATOM 709 O O . GLY A 1 94 ? 3.463 -12.127 14.416 1.00 94.69 94 GLY A O 1
ATOM 710 N N . THR A 1 95 ? 2.249 -12.993 12.741 1.00 94.94 95 THR A N 1
ATOM 711 C CA . THR A 1 95 ? 3.407 -13.600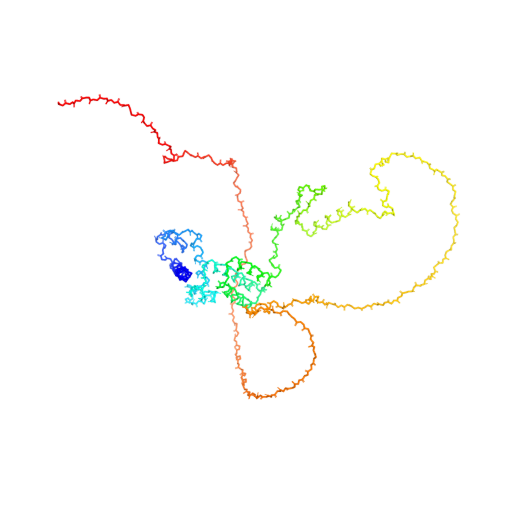 12.067 1.00 94.94 95 THR A CA 1
ATOM 712 C C . THR A 1 95 ? 4.195 -12.577 11.254 1.00 94.94 95 THR A C 1
ATOM 714 O O . THR A 1 95 ? 5.378 -12.784 10.993 1.00 94.94 95 THR A O 1
ATOM 717 N N . THR A 1 96 ? 3.574 -11.445 10.926 1.00 94.94 96 THR A N 1
ATOM 718 C CA . THR A 1 96 ? 4.120 -10.403 10.050 1.00 94.94 96 THR A CA 1
ATOM 719 C C . THR A 1 96 ? 4.092 -9.047 10.760 1.00 94.94 96 THR A C 1
ATOM 721 O O . THR A 1 96 ? 3.137 -8.741 11.471 1.00 94.94 96 THR A O 1
ATOM 724 N N . SER A 1 97 ? 5.141 -8.234 10.607 1.00 95.25 97 SER A N 1
ATOM 725 C CA . SER A 1 97 ? 5.181 -6.867 11.148 1.00 95.25 97 SER A CA 1
ATOM 726 C C . SER A 1 97 ? 4.414 -5.877 10.268 1.00 95.25 97 SER A C 1
ATOM 728 O O . SER A 1 97 ? 4.170 -6.141 9.089 1.00 95.25 97 SER A O 1
ATOM 730 N N . ILE A 1 98 ? 4.085 -4.698 10.806 1.00 95.56 98 ILE A N 1
ATOM 731 C CA . ILE A 1 98 ? 3.413 -3.637 10.040 1.00 95.56 98 ILE A CA 1
ATOM 732 C C . ILE A 1 98 ? 4.201 -3.209 8.794 1.00 95.56 98 ILE A C 1
ATOM 734 O O . ILE A 1 98 ? 3.611 -2.968 7.746 1.00 95.56 98 ILE A O 1
ATOM 738 N N . GLU A 1 99 ? 5.534 -3.159 8.861 1.00 95.44 99 GLU A N 1
ATOM 739 C CA . GLU A 1 99 ? 6.362 -2.785 7.707 1.00 95.44 99 GLU A CA 1
ATOM 740 C C . GLU A 1 99 ? 6.333 -3.852 6.612 1.00 95.44 99 GLU A C 1
ATOM 742 O O . GLU A 1 99 ? 6.205 -3.526 5.432 1.00 95.44 99 GLU A O 1
ATOM 747 N N . GLN A 1 100 ? 6.425 -5.127 6.998 1.00 96.38 100 GLN A N 1
ATOM 748 C CA . GLN A 1 100 ? 6.327 -6.247 6.064 1.00 96.38 100 GLN A CA 1
ATOM 749 C C . GLN A 1 100 ? 4.935 -6.299 5.422 1.00 96.38 100 GLN A C 1
ATOM 751 O O . GLN A 1 100 ? 4.832 -6.473 4.208 1.00 96.38 100 GLN A O 1
ATOM 756 N N . ALA A 1 101 ? 3.882 -6.077 6.215 1.00 96.94 101 ALA A N 1
ATOM 757 C CA . ALA A 1 101 ? 2.505 -6.012 5.745 1.00 96.94 101 ALA A CA 1
ATOM 758 C C . ALA A 1 101 ? 2.291 -4.864 4.751 1.00 96.94 101 ALA A C 1
ATOM 760 O O . ALA A 1 101 ? 1.706 -5.090 3.701 1.00 96.94 101 ALA A O 1
ATOM 761 N N . LEU A 1 102 ? 2.823 -3.664 5.015 1.00 97.25 102 LEU A N 1
ATOM 762 C CA . LEU A 1 102 ? 2.731 -2.527 4.086 1.00 97.25 102 LEU A CA 1
ATOM 763 C C . LEU A 1 102 ? 3.401 -2.821 2.742 1.00 97.25 102 LEU A C 1
ATOM 765 O O . LEU A 1 102 ? 2.844 -2.511 1.693 1.00 97.25 102 LEU A O 1
ATOM 769 N N . VAL A 1 103 ? 4.593 -3.424 2.767 1.00 97.38 103 VAL A N 1
ATOM 770 C CA . VAL A 1 103 ? 5.321 -3.767 1.538 1.00 97.38 103 VAL A CA 1
ATOM 771 C C . VAL A 1 103 ? 4.578 -4.849 0.754 1.00 97.38 103 VAL A C 1
ATOM 773 O O . VAL A 1 103 ? 4.373 -4.692 -0.446 1.00 97.38 103 VAL A O 1
ATOM 776 N N . ALA A 1 104 ? 4.156 -5.932 1.410 1.00 97.25 104 ALA A N 1
ATOM 777 C CA . ALA A 1 104 ? 3.417 -7.007 0.751 1.00 97.25 104 ALA A CA 1
ATOM 778 C C . ALA A 1 104 ? 2.053 -6.527 0.225 1.00 97.25 104 ALA A C 1
ATOM 780 O O . ALA A 1 104 ? 1.684 -6.844 -0.907 1.00 97.25 104 ALA A O 1
ATOM 781 N N . SER A 1 105 ? 1.346 -5.704 1.003 1.00 97.38 105 SER A N 1
ATOM 782 C CA . SER A 1 105 ? 0.046 -5.140 0.637 1.00 97.38 105 SER A CA 1
ATOM 783 C C . SER A 1 105 ? 0.137 -4.215 -0.577 1.00 97.38 105 SER A C 1
ATOM 785 O O . SER A 1 105 ? -0.713 -4.273 -1.460 1.00 97.38 105 SER A O 1
ATOM 787 N N . HIS A 1 106 ? 1.211 -3.426 -0.683 1.00 97.12 106 HIS A N 1
ATOM 788 C CA . HIS A 1 106 ? 1.454 -2.574 -1.848 1.00 97.12 106 HIS A CA 1
ATOM 789 C C . HIS A 1 106 ? 1.548 -3.388 -3.145 1.00 97.12 106 HIS A C 1
ATOM 791 O O . HIS A 1 106 ? 0.821 -3.124 -4.095 1.00 97.12 106 HIS A O 1
ATOM 797 N N . TYR A 1 107 ? 2.414 -4.405 -3.195 1.00 97.06 107 TYR A N 1
ATOM 798 C CA . TYR A 1 107 ? 2.599 -5.191 -4.424 1.00 97.06 107 TYR A CA 1
ATOM 799 C C . TYR A 1 107 ? 1.388 -6.064 -4.769 1.00 97.06 107 TYR A C 1
ATOM 801 O O . TYR A 1 107 ? 1.102 -6.296 -5.941 1.00 97.06 107 TYR A O 1
ATOM 809 N N . THR A 1 108 ? 0.651 -6.541 -3.770 1.00 96.75 108 THR A N 1
ATOM 810 C CA . THR A 1 108 ? -0.596 -7.282 -4.010 1.00 96.75 108 THR A CA 1
ATOM 811 C C . THR A 1 108 ? -1.704 -6.362 -4.521 1.00 96.75 108 THR A C 1
ATOM 813 O O . THR A 1 108 ? -2.417 -6.732 -5.453 1.00 96.75 108 THR A O 1
ATOM 816 N N . ALA A 1 109 ? -1.793 -5.127 -4.015 1.00 95.94 109 ALA A N 1
ATOM 817 C CA . ALA A 1 109 ? -2.678 -4.100 -4.561 1.00 95.94 109 ALA A CA 1
ATOM 818 C C . ALA A 1 109 ? -2.305 -3.719 -6.007 1.00 95.94 109 ALA A C 1
ATOM 820 O O . ALA A 1 109 ? -3.201 -3.575 -6.844 1.00 95.94 109 ALA A O 1
ATOM 821 N N . ASP A 1 110 ? -1.009 -3.630 -6.328 1.00 95.31 110 ASP A N 1
ATOM 822 C CA . ASP A 1 110 ? -0.530 -3.408 -7.700 1.00 95.31 110 ASP A CA 1
ATOM 823 C C . ASP A 1 110 ? -0.965 -4.550 -8.634 1.00 95.31 110 ASP A C 1
ATOM 825 O O . ASP A 1 110 ? -1.513 -4.306 -9.710 1.00 95.31 110 ASP A O 1
ATOM 829 N N . ALA A 1 111 ? -0.810 -5.811 -8.220 1.00 94.88 111 ALA A N 1
ATOM 830 C CA . ALA A 1 111 ? -1.265 -6.956 -9.014 1.00 94.88 111 ALA A CA 1
ATOM 831 C C . ALA A 1 111 ? -2.795 -7.002 -9.178 1.00 94.88 111 ALA A C 1
ATOM 833 O O . ALA A 1 111 ? -3.301 -7.313 -10.263 1.00 94.88 111 ALA A O 1
ATOM 834 N N . ALA A 1 112 ? -3.549 -6.628 -8.142 1.00 93.88 112 ALA A N 1
ATOM 835 C CA . ALA A 1 112 ? -4.998 -6.471 -8.239 1.00 93.88 112 ALA A CA 1
ATOM 836 C C . ALA A 1 112 ? -5.379 -5.346 -9.220 1.00 93.88 112 ALA A C 1
ATOM 838 O O . ALA A 1 112 ? -6.342 -5.476 -9.979 1.00 93.88 112 ALA A O 1
ATOM 839 N N . HIS A 1 113 ? -4.609 -4.255 -9.259 1.00 93.38 113 HIS A N 1
ATOM 840 C CA . HIS A 1 113 ? -4.781 -3.191 -10.246 1.00 93.38 113 HIS A CA 1
ATOM 841 C C . HIS A 1 113 ? -4.510 -3.682 -11.675 1.00 93.38 113 HIS A C 1
ATOM 843 O O . HIS A 1 113 ? -5.322 -3.435 -12.567 1.00 93.38 113 HIS A O 1
ATOM 849 N N . LEU A 1 114 ? -3.433 -4.444 -11.889 1.00 93.12 114 LEU A N 1
ATOM 850 C CA . LEU A 1 114 ? -3.130 -5.068 -13.184 1.00 93.12 114 LEU A CA 1
ATOM 851 C C . LEU A 1 114 ? -4.232 -6.037 -13.631 1.00 93.12 114 LEU A C 1
ATOM 853 O O . LEU A 1 114 ? -4.569 -6.091 -14.814 1.00 93.12 114 LEU A O 1
ATOM 857 N N . THR A 1 115 ? -4.842 -6.754 -12.684 1.00 94.50 115 THR A N 1
ATOM 858 C CA . THR A 1 115 ? -5.976 -7.652 -12.955 1.00 94.50 115 THR A CA 1
ATOM 859 C C . THR A 1 115 ? -7.197 -6.857 -13.410 1.00 94.50 115 THR A C 1
ATOM 861 O O . THR A 1 115 ? -7.804 -7.182 -14.428 1.00 94.50 115 THR A O 1
ATOM 864 N N . ARG A 1 116 ? -7.526 -5.758 -12.714 1.00 92.88 116 ARG A N 1
ATOM 865 C CA . ARG A 1 116 ? -8.622 -4.848 -13.099 1.00 92.88 116 ARG A CA 1
ATOM 866 C C . ARG A 1 116 ? -8.396 -4.191 -14.461 1.00 92.88 116 ARG A C 1
ATOM 868 O O . ARG A 1 116 ? -9.357 -3.954 -15.184 1.00 92.88 116 ARG A O 1
ATOM 875 N N . ALA A 1 117 ? -7.141 -3.931 -14.822 1.00 90.69 117 ALA A N 1
ATOM 876 C CA . ALA A 1 117 ? -6.759 -3.426 -16.138 1.00 90.69 117 ALA A CA 1
ATOM 877 C C . ALA A 1 117 ? -6.762 -4.507 -17.242 1.00 90.69 117 ALA A C 1
ATOM 879 O O . ALA A 1 117 ? -6.487 -4.191 -18.397 1.00 90.69 117 ALA A O 1
ATOM 880 N N . GLY A 1 118 ? -7.047 -5.773 -16.910 1.00 90.56 118 GLY A N 1
ATOM 881 C CA . GLY A 1 118 ? -7.046 -6.890 -17.859 1.00 90.56 118 GLY A CA 1
ATOM 882 C C . GLY A 1 118 ? -5.652 -7.314 -18.333 1.00 90.56 118 GLY A C 1
ATOM 883 O O . GLY A 1 118 ? -5.541 -8.015 -19.334 1.00 90.56 118 GLY A O 1
ATOM 884 N N . ARG A 1 119 ? -4.588 -6.886 -17.637 1.00 89.19 119 ARG A N 1
ATOM 885 C CA . ARG A 1 119 ? -3.187 -7.192 -17.983 1.00 89.19 119 ARG A CA 1
ATOM 886 C C . ARG A 1 119 ? -2.690 -8.495 -17.362 1.00 89.19 119 ARG A C 1
ATOM 888 O O . ARG A 1 119 ? -1.691 -9.039 -17.812 1.00 89.19 119 ARG A O 1
ATOM 895 N N . THR A 1 120 ? -3.377 -8.995 -16.337 1.00 91.62 120 THR A N 1
ATOM 896 C CA . THR A 1 120 ? -3.064 -10.275 -15.696 1.00 91.62 120 THR A CA 1
ATOM 897 C C . THR A 1 120 ? -4.325 -11.030 -15.284 1.00 91.62 120 THR A C 1
ATOM 899 O O . THR A 1 120 ? -5.437 -10.507 -15.372 1.00 91.62 120 THR A O 1
ATOM 902 N N . THR A 1 121 ? -4.153 -12.273 -14.838 1.00 92.81 121 THR A N 1
ATOM 903 C CA . THR A 1 121 ? -5.242 -13.121 -14.342 1.00 92.81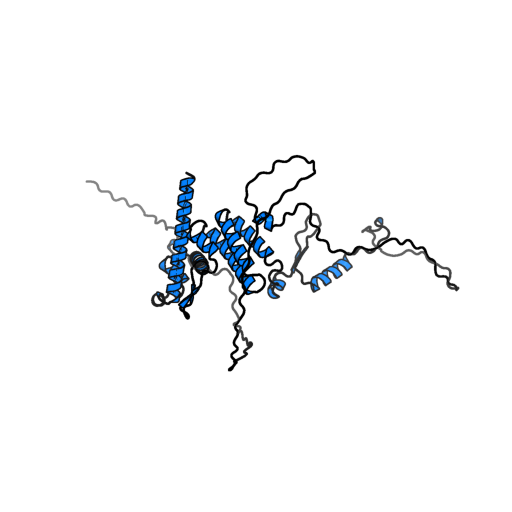 121 THR A CA 1
ATOM 904 C C . THR A 1 121 ? -5.424 -12.974 -12.831 1.00 92.81 121 THR A C 1
ATOM 906 O O . THR A 1 121 ? -4.463 -12.770 -12.090 1.00 92.81 121 THR A O 1
ATOM 909 N N . ALA A 1 122 ? -6.662 -13.143 -12.358 1.00 92.44 122 ALA A N 1
ATOM 910 C CA . ALA A 1 122 ? -6.965 -13.117 -10.927 1.00 92.44 122 ALA A CA 1
ATOM 911 C C . ALA A 1 122 ? -6.269 -14.248 -10.144 1.00 92.44 122 ALA A C 1
ATOM 913 O O . ALA A 1 122 ? -5.983 -14.079 -8.962 1.00 92.44 122 ALA A O 1
ATOM 914 N N . GLU A 1 123 ? -5.976 -15.381 -10.793 1.00 93.69 123 GLU A N 1
ATOM 915 C CA . GLU A 1 123 ? -5.213 -16.476 -10.181 1.00 93.69 123 GLU A CA 1
ATOM 916 C C . GLU A 1 123 ? -3.786 -16.032 -9.861 1.00 93.69 123 GLU A C 1
ATOM 918 O O . GLU A 1 123 ? -3.347 -16.160 -8.724 1.00 93.69 123 GLU A O 1
ATOM 923 N N . LEU A 1 124 ? -3.098 -15.407 -10.822 1.00 93.38 124 LEU A N 1
ATOM 924 C CA . LEU A 1 124 ? -1.720 -14.957 -10.632 1.00 93.38 124 LEU A CA 1
ATOM 925 C C . LEU A 1 124 ? -1.608 -13.863 -9.557 1.00 93.38 124 LEU A C 1
ATOM 927 O O . LEU A 1 124 ? -0.627 -13.811 -8.818 1.00 93.38 124 LEU A O 1
ATOM 931 N N . ALA A 1 125 ? -2.626 -13.004 -9.429 1.00 93.69 125 ALA A N 1
ATOM 932 C CA . ALA A 1 125 ? -2.697 -12.034 -8.337 1.00 93.69 125 ALA A CA 1
ATOM 933 C C . ALA A 1 125 ? -2.846 -12.713 -6.960 1.00 93.69 125 ALA A C 1
ATOM 935 O O . ALA A 1 125 ? -2.173 -12.306 -6.010 1.00 93.69 125 ALA A O 1
ATOM 936 N N . ARG A 1 126 ? -3.658 -13.778 -6.857 1.00 94.38 126 ARG A N 1
ATOM 937 C CA . ARG A 1 126 ? -3.782 -14.591 -5.631 1.00 94.38 126 ARG A CA 1
ATOM 938 C C . ARG A 1 126 ? -2.502 -15.368 -5.314 1.00 94.38 126 ARG A C 1
ATOM 940 O O . ARG A 1 126 ? -2.083 -15.416 -4.159 1.00 94.38 126 ARG A O 1
ATOM 947 N N . GLU A 1 127 ? -1.837 -15.929 -6.321 1.00 95.25 127 GLU A N 1
ATOM 948 C CA . GLU A 1 127 ? -0.537 -16.594 -6.157 1.00 95.25 127 GLU A CA 1
ATOM 949 C C . GLU A 1 127 ? 0.539 -15.626 -5.649 1.00 95.25 127 GLU A C 1
ATOM 951 O O . GLU A 1 127 ? 1.339 -15.981 -4.771 1.00 95.25 127 GLU A O 1
ATOM 956 N N . LEU A 1 128 ? 0.542 -14.384 -6.152 1.00 96.44 128 LEU A N 1
ATOM 957 C CA . LEU A 1 128 ? 1.439 -13.344 -5.661 1.00 96.44 128 LEU A CA 1
ATOM 958 C C . LEU A 1 128 ? 1.173 -13.033 -4.187 1.00 96.44 128 LEU A C 1
ATOM 960 O O . LEU A 1 128 ? 2.126 -12.922 -3.417 1.00 96.44 128 LEU A O 1
ATOM 964 N N . GLU A 1 129 ? -0.092 -12.910 -3.782 1.00 97.06 129 GLU A N 1
ATOM 965 C CA . GLU A 1 129 ? -0.454 -12.676 -2.382 1.00 97.06 129 GLU A CA 1
ATOM 966 C C . GLU A 1 129 ? 0.064 -13.788 -1.468 1.00 97.06 129 GLU A C 1
ATOM 968 O O . GLU A 1 129 ? 0.726 -13.500 -0.465 1.00 97.06 129 GLU A O 1
ATOM 973 N N . GLY A 1 130 ? -0.159 -15.052 -1.837 1.00 96.81 130 GLY A N 1
ATOM 974 C CA . GLY A 1 130 ? 0.349 -16.200 -1.086 1.00 96.81 130 GLY A CA 1
ATOM 975 C C . GLY A 1 130 ? 1.876 -16.190 -0.976 1.00 96.81 130 GLY A C 1
ATOM 976 O O . GLY A 1 130 ? 2.427 -16.277 0.121 1.00 96.81 130 GLY A O 1
ATOM 977 N N . THR A 1 131 ? 2.566 -15.986 -2.100 1.00 96.44 131 THR A N 1
ATOM 978 C CA . THR A 1 131 ? 4.037 -15.949 -2.163 1.00 96.44 131 THR A CA 1
ATOM 979 C C . THR A 1 131 ? 4.617 -14.806 -1.326 1.00 96.44 131 THR A C 1
ATOM 981 O O . THR A 1 131 ? 5.540 -15.008 -0.532 1.00 96.44 131 THR A O 1
ATOM 984 N N . MET A 1 132 ? 4.061 -13.598 -1.458 1.00 97.44 132 MET A N 1
ATOM 985 C CA . MET A 1 132 ? 4.493 -12.432 -0.685 1.00 97.44 132 MET A CA 1
ATOM 986 C C . MET A 1 132 ? 4.241 -12.628 0.809 1.00 97.44 132 MET A C 1
ATOM 988 O O . MET A 1 132 ? 5.087 -12.244 1.614 1.00 97.44 132 MET A O 1
ATOM 992 N N . THR A 1 133 ? 3.128 -13.265 1.182 1.00 97.38 133 THR A N 1
ATOM 993 C CA . THR A 1 133 ? 2.793 -13.557 2.581 1.00 97.38 133 THR A CA 1
ATOM 994 C C . THR A 1 133 ? 3.766 -14.561 3.193 1.00 97.38 133 THR A C 1
ATOM 996 O O . THR A 1 133 ? 4.293 -14.298 4.275 1.00 97.38 133 THR A O 1
ATOM 999 N N . THR A 1 134 ? 4.074 -15.663 2.500 1.00 97.12 134 THR A N 1
ATOM 1000 C CA . THR A 1 134 ? 5.059 -16.654 2.969 1.00 97.12 134 THR A CA 1
ATOM 1001 C C . THR A 1 134 ? 6.425 -16.006 3.178 1.00 97.12 134 THR A C 1
ATOM 1003 O O . THR A 1 134 ? 7.004 -16.096 4.262 1.00 97.12 134 THR A O 1
ATOM 1006 N N . HIS A 1 135 ? 6.919 -15.248 2.196 1.00 96.75 135 HIS A N 1
ATOM 1007 C CA . HIS A 1 135 ? 8.200 -14.563 2.354 1.00 96.75 135 HIS A CA 1
ATOM 1008 C C . HIS A 1 135 ? 8.166 -13.467 3.421 1.00 96.75 135 HIS A C 1
ATOM 1010 O O . HIS A 1 135 ? 9.191 -13.209 4.053 1.00 96.75 135 HIS A O 1
ATOM 1016 N N . ALA A 1 136 ? 7.018 -12.829 3.664 1.00 96.12 136 ALA A N 1
ATOM 1017 C CA . ALA A 1 136 ? 6.891 -11.815 4.704 1.00 96.12 136 ALA A CA 1
ATOM 1018 C C . ALA A 1 136 ? 7.036 -12.388 6.118 1.00 96.12 136 ALA A C 1
ATOM 1020 O O . ALA A 1 136 ? 7.463 -11.670 7.018 1.00 96.12 136 ALA A O 1
ATOM 1021 N N . GLN A 1 137 ? 6.736 -13.670 6.325 1.00 94.81 137 GLN A N 1
ATOM 1022 C CA . GLN A 1 137 ? 6.931 -14.330 7.620 1.00 94.81 137 GLN A CA 1
ATOM 1023 C C . GLN A 1 137 ? 8.409 -14.653 7.890 1.00 94.81 137 GLN A C 1
ATOM 1025 O O . GLN A 1 137 ? 8.848 -14.652 9.040 1.00 94.81 137 GLN A O 1
ATOM 1030 N N . GLU A 1 138 ? 9.189 -14.893 6.835 1.00 93.75 138 GLU A N 1
ATOM 1031 C CA . GLU A 1 138 ? 10.559 -15.405 6.938 1.00 93.75 138 GLU A CA 1
ATOM 1032 C C . GLU A 1 138 ? 11.646 -14.343 6.713 1.00 93.75 138 GLU A C 1
ATOM 1034 O O . GLU A 1 138 ? 12.754 -14.472 7.235 1.00 93.75 138 GLU A O 1
ATOM 1039 N N . GLN A 1 139 ? 11.360 -13.303 5.923 1.00 94.69 139 GLN A N 1
ATOM 1040 C CA . GLN A 1 139 ? 12.372 -12.401 5.365 1.00 94.69 139 GLN A CA 1
ATOM 1041 C C . GLN A 1 139 ? 12.184 -10.937 5.790 1.00 94.69 139 GLN A C 1
ATOM 1043 O O . GLN A 1 139 ? 11.099 -10.479 6.141 1.00 94.69 139 GLN A O 1
ATOM 1048 N N . ASN A 1 140 ? 13.267 -10.160 5.721 1.00 93.31 140 ASN A N 1
ATOM 1049 C CA . ASN A 1 140 ? 13.268 -8.722 6.015 1.00 93.31 140 ASN A CA 1
ATOM 1050 C C . ASN A 1 140 ? 12.463 -7.917 4.955 1.00 93.31 140 ASN A C 1
ATOM 1052 O O . ASN A 1 140 ? 12.502 -8.273 3.771 1.00 93.31 140 ASN A O 1
ATOM 1056 N N . PRO A 1 141 ? 11.789 -6.805 5.325 1.00 93.62 141 PRO A N 1
ATOM 1057 C CA . PRO A 1 141 ? 11.088 -5.921 4.383 1.00 93.62 141 PRO A CA 1
ATOM 1058 C C . PRO A 1 141 ? 11.904 -5.463 3.155 1.00 93.62 141 PRO A C 1
ATOM 1060 O O . PRO A 1 141 ? 11.342 -5.347 2.067 1.00 93.62 141 PRO A O 1
ATOM 1063 N N . ASP A 1 142 ? 13.217 -5.254 3.256 1.00 95.12 142 ASP A N 1
ATOM 1064 C CA . ASP A 1 142 ? 14.057 -4.872 2.105 1.00 95.12 142 ASP A CA 1
ATOM 1065 C C . ASP A 1 142 ? 14.210 -6.000 1.077 1.00 95.12 142 ASP A C 1
ATOM 1067 O O . ASP A 1 142 ? 14.382 -5.765 -0.126 1.00 95.12 142 ASP A O 1
ATOM 1071 N N . PHE A 1 143 ? 14.168 -7.251 1.537 1.00 95.25 143 PHE A N 1
ATOM 1072 C CA . PHE A 1 143 ? 14.099 -8.401 0.645 1.00 95.25 143 PHE A CA 1
ATOM 1073 C C . PHE A 1 143 ? 12.734 -8.456 -0.045 1.00 95.25 143 PHE A C 1
ATOM 1075 O O . PHE A 1 143 ? 12.692 -8.600 -1.266 1.00 95.25 143 PHE A O 1
ATOM 1082 N N . LEU A 1 144 ? 11.644 -8.223 0.698 1.00 96.38 144 LEU A N 1
ATOM 1083 C CA . LEU A 1 144 ? 10.289 -8.166 0.136 1.00 96.38 144 LEU A CA 1
ATOM 1084 C C . LEU A 1 144 ? 10.140 -7.083 -0.933 1.00 96.38 144 LEU A C 1
ATOM 1086 O O . LEU A 1 144 ? 9.520 -7.337 -1.957 1.00 96.38 144 LEU A O 1
ATOM 1090 N N . ARG A 1 145 ? 10.753 -5.906 -0.757 1.00 97.00 145 ARG A N 1
ATOM 1091 C CA . ARG A 1 145 ? 10.748 -4.842 -1.781 1.00 97.00 145 ARG A CA 1
ATOM 1092 C C . ARG A 1 145 ? 11.385 -5.299 -3.091 1.00 97.00 145 ARG A C 1
ATOM 1094 O O . ARG A 1 145 ? 10.854 -5.060 -4.175 1.00 97.00 145 ARG A O 1
ATOM 1101 N N . ARG A 1 146 ? 12.528 -5.983 -3.005 1.00 96.62 146 ARG A N 1
ATOM 1102 C CA . ARG A 1 146 ? 13.219 -6.520 -4.187 1.00 96.62 146 ARG A CA 1
ATOM 1103 C C . ARG A 1 146 ? 12.424 -7.646 -4.837 1.00 96.62 146 ARG A C 1
ATOM 1105 O O . ARG A 1 146 ? 12.315 -7.670 -6.061 1.00 96.62 146 ARG A O 1
ATOM 1112 N N . LEU A 1 147 ? 11.857 -8.537 -4.026 1.00 96.69 147 LEU A N 1
ATOM 1113 C CA . LEU A 1 147 ? 11.019 -9.630 -4.497 1.00 96.69 147 LEU A CA 1
ATOM 1114 C C . LEU A 1 147 ? 9.759 -9.107 -5.193 1.00 96.69 147 LEU A C 1
ATOM 1116 O O . LEU A 1 147 ? 9.520 -9.470 -6.337 1.00 96.69 147 LEU A O 1
ATOM 1120 N N . GLY A 1 148 ? 9.012 -8.211 -4.548 1.00 95.38 148 GLY A N 1
ATOM 1121 C CA . GLY A 1 148 ? 7.780 -7.638 -5.084 1.00 95.38 148 GLY A CA 1
ATOM 1122 C C . GLY A 1 148 ? 8.011 -6.848 -6.368 1.00 95.38 148 GLY A C 1
ATOM 1123 O O . GLY A 1 148 ? 7.301 -7.055 -7.345 1.00 95.38 148 GLY A O 1
ATOM 1124 N N . THR A 1 149 ? 9.079 -6.042 -6.429 1.00 95.44 149 THR A N 1
ATOM 1125 C CA . THR A 1 149 ? 9.459 -5.345 -7.673 1.00 95.44 149 THR A CA 1
ATOM 1126 C C . THR A 1 149 ? 9.691 -6.341 -8.809 1.00 95.44 149 THR A C 1
ATOM 1128 O O . THR A 1 149 ? 9.149 -6.178 -9.898 1.00 95.44 149 THR A O 1
ATOM 1131 N N . ARG A 1 150 ? 10.455 -7.410 -8.551 1.00 95.31 150 ARG A N 1
ATOM 1132 C CA . ARG A 1 150 ? 10.725 -8.448 -9.552 1.00 95.31 150 ARG A CA 1
ATOM 1133 C C . ARG A 1 150 ? 9.461 -9.213 -9.945 1.00 95.31 150 ARG A C 1
ATOM 1135 O O . ARG A 1 150 ? 9.310 -9.548 -11.115 1.00 95.31 150 ARG A O 1
ATOM 1142 N N . ALA A 1 151 ? 8.580 -9.488 -8.988 1.00 94.88 151 ALA A N 1
ATOM 1143 C CA . ALA A 1 151 ? 7.332 -10.194 -9.226 1.00 94.88 151 ALA A CA 1
ATOM 1144 C C . ALA A 1 151 ? 6.391 -9.376 -10.119 1.00 94.88 151 ALA A C 1
ATOM 1146 O O . ALA A 1 151 ? 5.885 -9.906 -11.102 1.00 94.88 151 ALA A O 1
ATOM 1147 N N . ILE A 1 152 ? 6.242 -8.073 -9.863 1.00 94.62 152 ILE A N 1
ATOM 1148 C CA . ILE A 1 152 ? 5.454 -7.188 -10.729 1.00 94.62 152 ILE A CA 1
ATOM 1149 C C . ILE A 1 152 ? 6.056 -7.094 -12.130 1.00 94.62 152 ILE A C 1
ATOM 1151 O O . ILE A 1 152 ? 5.321 -7.240 -13.097 1.00 94.62 152 ILE A O 1
ATOM 1155 N N . THR A 1 153 ? 7.378 -6.948 -12.269 1.00 93.06 153 THR A N 1
ATOM 1156 C CA . THR A 1 153 ? 8.029 -6.961 -13.595 1.00 93.06 153 THR A CA 1
ATOM 1157 C C . THR A 1 153 ? 7.828 -8.285 -14.337 1.00 93.06 153 THR A C 1
ATOM 1159 O O . THR A 1 153 ? 7.821 -8.309 -15.560 1.00 93.06 153 THR A O 1
ATOM 1162 N N . HIS A 1 154 ? 7.682 -9.400 -13.620 1.00 92.06 154 HIS A N 1
ATOM 1163 C CA . HIS A 1 154 ? 7.378 -10.687 -14.239 1.00 92.06 154 HIS A CA 1
ATOM 1164 C C . HIS A 1 154 ? 5.906 -10.7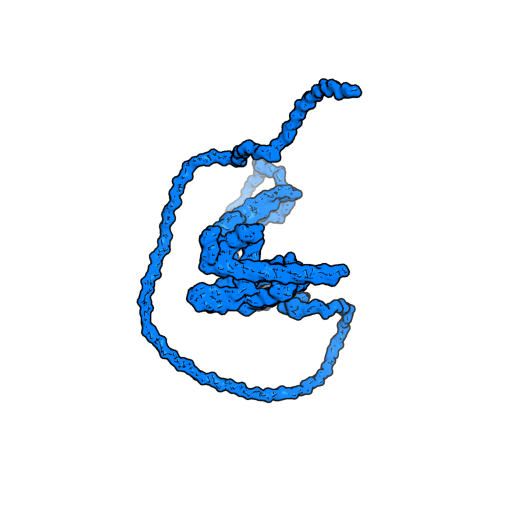97 -14.663 1.00 92.06 154 HIS A C 1
ATOM 1166 O O . HIS A 1 154 ? 5.612 -11.403 -15.688 1.00 92.06 154 HIS A O 1
ATOM 1172 N N . ILE A 1 155 ? 4.987 -10.230 -13.877 1.00 91.56 155 ILE A N 1
ATOM 1173 C CA . ILE A 1 155 ? 3.548 -10.218 -14.177 1.00 91.56 155 ILE A CA 1
ATOM 1174 C C . ILE A 1 155 ? 3.236 -9.267 -15.339 1.00 91.56 155 ILE A C 1
ATOM 1176 O O . ILE A 1 155 ? 2.421 -9.598 -16.194 1.00 91.56 155 ILE A O 1
ATOM 1180 N N . ASP A 1 156 ? 3.887 -8.107 -15.374 1.00 91.94 156 ASP A N 1
ATOM 1181 C CA . ASP A 1 156 ? 3.736 -7.091 -16.410 1.00 91.94 156 ASP A CA 1
ATOM 1182 C C . ASP A 1 156 ? 5.120 -6.659 -16.931 1.00 91.94 156 ASP A C 1
ATOM 1184 O O . ASP A 1 156 ? 5.689 -5.670 -16.452 1.00 91.94 156 ASP A O 1
ATOM 1188 N N . PRO A 1 157 ? 5.701 -7.412 -17.886 1.00 87.12 157 PRO A N 1
ATOM 1189 C CA . PRO A 1 157 ? 7.013 -7.095 -18.448 1.00 87.12 157 PRO A CA 1
ATOM 1190 C C . PRO A 1 157 ? 6.994 -5.836 -19.320 1.00 87.12 157 PRO A C 1
ATOM 1192 O O . PRO A 1 157 ? 8.028 -5.181 -19.467 1.00 87.12 157 PRO A O 1
ATOM 1195 N N . ASP A 1 158 ? 5.832 -5.495 -19.881 1.00 84.69 158 ASP A N 1
ATOM 1196 C CA . ASP A 1 158 ? 5.676 -4.359 -20.787 1.00 84.69 158 ASP A CA 1
ATOM 1197 C C . ASP A 1 158 ? 5.524 -3.038 -20.019 1.00 84.69 158 ASP A C 1
ATOM 1199 O O . ASP A 1 158 ? 5.964 -1.989 -20.496 1.00 84.69 158 ASP A O 1
ATOM 1203 N N . GLY A 1 159 ? 4.944 -3.081 -18.814 1.00 83.19 159 GLY A N 1
ATOM 1204 C CA . GLY A 1 159 ? 4.726 -1.908 -17.971 1.00 83.19 159 GLY A CA 1
ATOM 1205 C C . GLY A 1 159 ? 3.796 -0.874 -18.611 1.00 83.19 159 GLY A C 1
ATOM 1206 O O . GLY A 1 159 ? 3.217 -1.071 -19.683 1.00 83.19 159 GLY A O 1
ATOM 1207 N N . ASP A 1 160 ? 3.582 0.256 -17.947 1.00 81.62 160 ASP A N 1
ATOM 1208 C CA . ASP A 1 160 ? 2.742 1.312 -18.512 1.00 81.62 160 ASP A CA 1
ATOM 1209 C C . ASP A 1 160 ? 3.432 2.018 -19.681 1.00 81.62 160 ASP A C 1
ATOM 1211 O O . ASP A 1 160 ? 4.611 2.377 -19.627 1.00 81.62 160 ASP A O 1
ATOM 1215 N N . THR A 1 161 ? 2.664 2.266 -20.747 1.00 80.94 161 THR A N 1
ATOM 1216 C CA . THR A 1 161 ? 3.146 3.094 -21.852 1.00 80.94 161 THR A CA 1
ATOM 1217 C C . THR A 1 161 ? 3.356 4.520 -21.330 1.00 80.94 161 THR A C 1
ATOM 1219 O O . THR A 1 161 ? 2.394 5.136 -20.862 1.00 80.94 161 THR A O 1
ATOM 1222 N N . PRO A 1 162 ? 4.581 5.075 -21.403 1.00 81.44 162 PRO A N 1
ATOM 1223 C CA . PRO A 1 162 ? 4.876 6.385 -20.840 1.00 81.44 162 PRO A CA 1
ATOM 1224 C C . PRO A 1 162 ? 4.042 7.472 -21.519 1.00 81.44 162 PRO A C 1
ATOM 1226 O O . PRO A 1 162 ? 3.906 7.517 -22.745 1.00 81.44 162 PRO A O 1
ATOM 1229 N N . THR A 1 163 ? 3.494 8.379 -20.713 1.00 86.06 163 THR A N 1
ATOM 1230 C CA . THR A 1 163 ? 2.661 9.478 -21.219 1.00 86.06 163 THR A CA 1
ATOM 1231 C C . THR A 1 163 ? 3.485 10.472 -22.042 1.00 86.06 163 THR A C 1
ATOM 1233 O O . THR A 1 163 ? 4.696 10.607 -21.864 1.00 86.06 163 THR A O 1
ATOM 1236 N N . THR A 1 164 ? 2.839 11.241 -22.923 1.00 85.81 164 THR A N 1
ATOM 1237 C CA . THR A 1 164 ? 3.523 12.278 -23.724 1.00 85.81 164 THR A CA 1
ATOM 1238 C C . THR A 1 164 ? 4.218 13.327 -22.851 1.00 85.81 164 THR A C 1
ATOM 1240 O O . THR A 1 164 ? 5.316 13.780 -23.187 1.00 85.81 164 THR A O 1
ATOM 1243 N N . GLY A 1 165 ? 3.624 13.675 -21.704 1.00 85.94 165 GLY A N 1
ATOM 1244 C CA . GLY A 1 165 ? 4.230 14.564 -20.712 1.00 85.94 165 GLY A CA 1
ATOM 1245 C C . GLY A 1 165 ? 5.479 13.958 -20.071 1.00 85.94 165 GLY A C 1
ATOM 1246 O O . GLY A 1 165 ? 6.499 14.635 -19.957 1.00 85.94 165 GLY A O 1
ATOM 1247 N N . GLU A 1 166 ? 5.440 12.671 -19.727 1.00 84.94 166 GLU A N 1
ATOM 1248 C CA . GLU A 1 166 ? 6.593 11.965 -19.165 1.00 84.94 166 GLU A CA 1
ATOM 1249 C C . GLU A 1 166 ? 7.728 11.807 -20.181 1.00 84.94 166 GLU A C 1
ATOM 1251 O O . GLU A 1 166 ? 8.888 12.060 -19.851 1.00 84.94 166 GLU A O 1
ATOM 1256 N N . LEU A 1 167 ? 7.401 11.463 -21.429 1.00 86.62 167 LEU A N 1
ATOM 1257 C CA . LEU A 1 167 ? 8.371 11.429 -22.521 1.00 86.62 167 LEU A CA 1
ATOM 1258 C C . LEU A 1 167 ? 9.038 12.792 -22.690 1.00 86.62 167 LEU A C 1
ATOM 1260 O O . LEU A 1 167 ? 10.260 12.851 -22.747 1.00 86.62 167 LEU A O 1
ATOM 1264 N N . THR A 1 168 ? 8.263 13.880 -22.682 1.00 86.00 168 THR A N 1
ATOM 1265 C CA . THR A 1 168 ? 8.796 15.250 -22.785 1.00 86.00 168 THR A CA 1
ATOM 1266 C C . THR A 1 168 ? 9.687 15.606 -21.592 1.00 86.00 168 THR A C 1
ATOM 1268 O O . THR A 1 168 ? 10.734 16.221 -21.767 1.00 86.00 168 THR A O 1
ATOM 1271 N N . ALA A 1 169 ? 9.319 15.195 -20.375 1.00 85.06 169 ALA A N 1
ATOM 1272 C CA . ALA A 1 169 ? 10.110 15.462 -19.173 1.00 85.06 169 ALA A CA 1
ATOM 1273 C C . ALA A 1 169 ? 11.423 14.658 -19.128 1.00 85.06 169 ALA A C 1
ATOM 1275 O O . ALA A 1 169 ? 12.440 15.144 -18.628 1.00 85.06 169 ALA A O 1
ATOM 1276 N N . ARG A 1 170 ? 11.412 13.422 -19.641 1.00 84.25 170 ARG A N 1
ATOM 1277 C CA . ARG A 1 170 ? 12.600 12.556 -19.724 1.00 84.25 170 ARG A CA 1
ATOM 1278 C C . ARG A 1 170 ? 13.466 12.855 -20.948 1.00 84.25 170 ARG A C 1
ATOM 1280 O O . ARG A 1 170 ? 14.645 12.496 -20.955 1.00 84.25 170 ARG A O 1
ATOM 1287 N N . GLN A 1 171 ? 12.898 13.500 -21.962 1.00 88.31 171 GLN A N 1
ATOM 1288 C CA . GLN A 1 171 ? 13.570 13.865 -23.198 1.00 88.31 171 GLN A CA 1
ATOM 1289 C C . GLN A 1 171 ? 14.692 14.869 -22.944 1.00 88.31 171 GLN A C 1
ATOM 1291 O O . GLN A 1 171 ? 14.525 15.893 -22.285 1.00 88.31 171 GLN A O 1
ATOM 1296 N N . GLY A 1 172 ? 15.856 14.579 -23.513 1.00 87.31 172 GLY A N 1
ATOM 1297 C CA . GLY A 1 172 ? 17.011 15.460 -23.445 1.00 87.31 172 GLY A CA 1
ATOM 1298 C C . GLY A 1 172 ? 18.316 14.687 -23.415 1.00 87.31 172 GLY A C 1
ATOM 1299 O O . GLY A 1 172 ? 18.430 13.626 -22.800 1.00 87.31 172 GLY A O 1
ATOM 1300 N N . ILE A 1 173 ? 19.322 15.252 -24.075 1.00 90.56 173 ILE A N 1
ATOM 1301 C CA . ILE A 1 173 ? 20.684 14.729 -24.101 1.00 90.56 173 ILE A CA 1
ATOM 1302 C C . ILE A 1 173 ? 21.535 15.565 -23.157 1.00 90.56 173 ILE A C 1
ATOM 1304 O O . ILE A 1 173 ? 21.559 16.791 -23.244 1.00 90.56 173 ILE A O 1
ATOM 1308 N N . ARG A 1 174 ? 22.242 14.896 -22.248 1.00 87.69 174 ARG A N 1
ATOM 1309 C CA . ARG A 1 174 ? 23.179 15.519 -21.315 1.00 87.69 174 ARG A CA 1
ATOM 1310 C C . ARG A 1 174 ? 24.603 15.154 -21.701 1.00 87.69 174 ARG A C 1
ATOM 1312 O O . ARG A 1 174 ? 24.930 13.981 -21.900 1.00 87.69 174 ARG A O 1
ATOM 1319 N N . PHE A 1 175 ? 25.450 16.170 -21.742 1.00 89.44 175 PHE A N 1
ATOM 1320 C CA . PHE A 1 175 ? 26.890 16.023 -21.889 1.00 89.44 175 PHE A CA 1
ATOM 1321 C C . PHE A 1 175 ? 27.513 15.952 -20.499 1.00 89.44 175 PHE A C 1
ATOM 1323 O O . PHE A 1 175 ? 27.268 16.811 -19.652 1.00 89.44 175 PHE A O 1
ATOM 1330 N N . HIS A 1 176 ? 28.284 14.900 -20.246 1.00 91.38 176 HIS A N 1
ATOM 1331 C CA . HIS A 1 176 ? 29.003 14.739 -18.986 1.00 91.38 176 HIS A CA 1
ATOM 1332 C C . HIS A 1 176 ? 30.361 15.440 -19.046 1.00 91.38 176 HIS A C 1
ATOM 1334 O O . HIS A 1 176 ? 30.837 15.844 -20.105 1.00 91.38 176 HIS A O 1
ATOM 1340 N N . ARG A 1 177 ? 31.020 15.561 -17.892 1.00 92.44 177 ARG A N 1
ATOM 1341 C CA . ARG A 1 177 ? 32.398 16.056 -17.819 1.00 92.44 177 ARG A CA 1
ATOM 1342 C C . ARG A 1 177 ? 33.339 15.150 -18.624 1.00 92.44 177 ARG A C 1
ATOM 1344 O O . ARG A 1 177 ? 33.211 13.928 -18.578 1.00 92.44 177 ARG A O 1
ATOM 1351 N N . ALA A 1 178 ? 34.311 15.756 -19.305 1.00 89.81 178 ALA A N 1
ATOM 1352 C CA . ALA A 1 178 ? 35.355 15.021 -20.008 1.00 89.81 178 ALA A CA 1
ATOM 1353 C C . ALA A 1 178 ? 36.194 14.160 -19.041 1.00 89.81 178 ALA A C 1
ATOM 1355 O O . ALA A 1 178 ? 36.638 14.637 -17.993 1.00 89.81 178 ALA A O 1
ATOM 1356 N N . TYR A 1 179 ? 36.438 12.903 -19.412 1.00 85.88 179 TYR A N 1
ATOM 1357 C CA . TYR A 1 179 ? 37.293 11.959 -18.697 1.00 85.88 179 TYR A CA 1
ATOM 1358 C C . TYR A 1 179 ? 38.201 11.236 -19.696 1.00 85.88 179 TYR A C 1
ATOM 1360 O O . TYR A 1 179 ? 37.719 10.653 -20.664 1.00 85.88 179 TYR A O 1
ATOM 1368 N N . ARG A 1 180 ? 39.524 11.294 -19.472 1.00 88.81 180 ARG A N 1
ATOM 1369 C CA . ARG A 1 180 ? 40.553 10.713 -20.364 1.00 88.81 180 ARG A CA 1
ATOM 1370 C C . ARG A 1 180 ? 40.406 11.144 -21.834 1.00 88.81 180 ARG A C 1
ATOM 1372 O O . ARG A 1 180 ? 40.507 10.325 -22.736 1.00 88.81 180 ARG A O 1
ATOM 1379 N N . GLY A 1 181 ? 40.123 12.428 -22.063 1.00 90.75 181 GLY A N 1
ATOM 1380 C CA . GLY A 1 181 ? 39.953 12.984 -23.412 1.00 90.75 181 GLY A CA 1
ATOM 1381 C C . GLY A 1 181 ? 38.627 12.634 -24.099 1.00 90.75 181 GLY A C 1
ATOM 1382 O O . GLY A 1 181 ? 38.417 13.046 -25.232 1.00 90.75 181 GLY A O 1
ATOM 1383 N N . MET A 1 182 ? 37.715 11.923 -23.429 1.00 91.31 182 MET A N 1
ATOM 1384 C CA . MET A 1 182 ? 36.405 11.548 -23.969 1.00 91.31 182 MET A CA 1
ATOM 1385 C C . MET A 1 182 ? 35.274 12.216 -23.188 1.00 91.31 182 MET A C 1
ATOM 1387 O O . MET A 1 182 ? 35.366 12.392 -21.973 1.00 91.31 182 MET A O 1
ATOM 1391 N N . ILE A 1 183 ? 34.178 12.552 -23.870 1.00 91.12 183 ILE A N 1
ATOM 1392 C CA . ILE A 1 183 ? 32.954 13.076 -23.252 1.00 91.12 183 ILE A CA 1
ATOM 1393 C C . ILE A 1 183 ? 31.865 12.015 -23.372 1.00 91.12 183 ILE A C 1
ATOM 1395 O O . ILE A 1 183 ? 31.484 11.628 -24.474 1.00 91.12 183 ILE A O 1
ATOM 1399 N N . ARG A 1 184 ? 31.339 11.554 -22.232 1.00 90.94 184 ARG A N 1
ATOM 1400 C CA . ARG A 1 184 ? 30.151 10.696 -22.231 1.00 90.94 184 ARG A CA 1
ATOM 1401 C C . ARG A 1 184 ? 28.929 11.545 -22.566 1.00 90.94 184 ARG A C 1
ATOM 1403 O O . ARG A 1 184 ? 28.696 12.572 -21.931 1.00 90.94 184 ARG A O 1
ATOM 1410 N N . ILE A 1 185 ? 28.123 11.070 -23.504 1.00 90.19 185 ILE A N 1
ATOM 1411 C CA . ILE A 1 185 ? 26.819 11.635 -23.843 1.00 90.19 185 ILE A CA 1
ATOM 1412 C C . ILE A 1 185 ? 25.763 10.628 -23.386 1.00 90.19 185 ILE A C 1
ATOM 1414 O O . ILE A 1 185 ? 25.888 9.440 -23.670 1.00 90.19 185 ILE A O 1
ATOM 1418 N N . SER A 1 186 ? 24.751 11.069 -22.638 1.00 90.31 186 SER A N 1
ATOM 1419 C CA . SER A 1 186 ? 23.635 10.203 -22.237 1.00 90.31 186 SER A CA 1
ATOM 1420 C C . SER A 1 186 ? 22.324 10.965 -22.276 1.00 90.31 186 SER A C 1
ATOM 1422 O O . SER A 1 186 ? 22.271 12.113 -21.833 1.00 90.31 186 SER A O 1
ATOM 1424 N N . GLY A 1 187 ? 21.249 10.316 -22.685 1.00 90.56 187 GLY A N 1
ATOM 1425 C CA . GLY A 1 187 ? 19.932 10.924 -22.676 1.00 90.56 187 GLY A CA 1
ATOM 1426 C C . GLY A 1 187 ? 18.871 9.981 -23.193 1.00 90.56 187 GLY A C 1
ATOM 1427 O O . GLY A 1 187 ? 19.183 8.881 -23.645 1.00 90.56 187 GLY A O 1
ATOM 1428 N N . TYR A 1 188 ? 17.634 10.455 -23.149 1.00 91.50 188 TYR A N 1
ATOM 1429 C CA . TYR A 1 188 ? 16.506 9.808 -23.801 1.00 91.50 188 TYR A CA 1
ATOM 1430 C C . TYR A 1 188 ? 16.031 10.710 -24.930 1.00 91.50 188 TYR A C 1
ATOM 1432 O O . TYR A 1 188 ? 15.994 11.938 -24.804 1.00 91.50 188 TYR A O 1
ATOM 1440 N N . THR A 1 189 ? 15.704 10.102 -26.058 1.00 89.88 189 THR A N 1
ATOM 1441 C CA . THR A 1 189 ? 15.261 10.812 -27.250 1.00 89.88 189 THR A CA 1
ATOM 1442 C C . THR A 1 189 ? 14.089 10.059 -27.858 1.00 89.88 189 THR A C 1
ATOM 1444 O O . THR A 1 189 ? 13.957 8.850 -27.663 1.00 89.88 189 THR A O 1
ATOM 1447 N N . THR A 1 190 ? 13.206 10.773 -28.550 1.00 88.62 190 THR A N 1
ATOM 1448 C CA . THR A 1 190 ? 12.105 10.127 -29.267 1.00 88.62 190 THR A CA 1
ATOM 1449 C C . THR A 1 190 ? 12.647 9.402 -30.497 1.00 88.62 190 THR A C 1
ATOM 1451 O O . THR A 1 190 ? 13.697 9.775 -31.019 1.00 88.62 190 THR A O 1
ATOM 1454 N N . ILE A 1 191 ? 11.929 8.389 -30.991 1.00 89.19 191 ILE A N 1
ATOM 1455 C CA . ILE A 1 191 ? 12.353 7.602 -32.165 1.00 89.19 191 ILE A CA 1
ATOM 1456 C C . ILE A 1 191 ? 12.727 8.504 -33.366 1.00 89.19 191 ILE A C 1
ATOM 1458 O O . ILE A 1 191 ? 13.836 8.359 -33.879 1.00 89.19 191 ILE A O 1
ATOM 1462 N N . PRO A 1 192 ? 11.934 9.530 -33.748 1.00 87.88 192 PRO A N 1
ATOM 1463 C CA . PRO A 1 192 ? 12.301 10.400 -34.873 1.00 87.88 192 PRO A CA 1
ATOM 1464 C C . PRO A 1 192 ? 13.561 11.245 -34.622 1.00 87.88 192 PRO A C 1
ATOM 1466 O O . PRO A 1 192 ? 14.310 11.579 -35.540 1.00 87.88 192 PRO A O 1
ATOM 1469 N N . GLN A 1 193 ? 13.810 11.631 -33.368 1.00 88.69 193 GLN A N 1
ATOM 1470 C CA . GLN A 1 193 ? 15.019 12.371 -33.012 1.00 88.69 193 GLN A CA 1
ATOM 1471 C C . GLN A 1 193 ? 16.247 11.463 -32.990 1.00 88.69 193 GLN A C 1
ATOM 1473 O O . GLN A 1 193 ? 17.306 11.889 -33.451 1.00 88.69 193 GLN A O 1
ATOM 1478 N N . TYR A 1 194 ? 16.099 10.225 -32.508 1.00 90.75 194 TYR A N 1
ATOM 1479 C CA . TYR A 1 194 ? 17.134 9.197 -32.581 1.00 90.75 194 TYR A CA 1
ATOM 1480 C C . TYR A 1 194 ? 17.597 8.997 -34.023 1.00 90.75 194 TYR A C 1
ATOM 1482 O O . TYR A 1 194 ? 18.793 9.090 -34.286 1.00 90.75 194 TYR A O 1
ATOM 1490 N N . GLU A 1 195 ? 16.667 8.815 -34.961 1.00 93.19 195 GLU A N 1
ATOM 1491 C CA . GLU A 1 195 ? 16.981 8.632 -36.384 1.00 93.19 195 GLU A CA 1
ATOM 1492 C C . GLU A 1 195 ? 17.774 9.815 -36.945 1.00 93.19 195 GLU A C 1
ATOM 1494 O O . GLU A 1 195 ? 18.794 9.635 -37.613 1.00 93.19 195 GLU A O 1
ATOM 1499 N N . LYS A 1 196 ? 17.361 11.043 -36.607 1.00 92.69 196 LYS A N 1
ATOM 1500 C CA . LYS A 1 196 ? 18.056 12.260 -37.035 1.00 92.69 196 LYS A CA 1
ATOM 1501 C C . LYS A 1 196 ? 19.462 12.363 -36.444 1.00 92.69 196 LYS A C 1
ATOM 1503 O O . LYS A 1 196 ? 20.397 12.726 -37.158 1.00 92.69 196 LYS A O 1
ATOM 1508 N N . ILE A 1 197 ? 19.625 12.052 -35.158 1.00 90.19 197 ILE A N 1
ATOM 1509 C CA . ILE A 1 197 ? 20.928 12.062 -34.481 1.00 90.19 197 ILE A CA 1
ATOM 1510 C C . ILE A 1 197 ? 21.837 10.992 -35.083 1.00 90.19 197 ILE A C 1
ATOM 1512 O O . ILE A 1 197 ? 22.973 11.298 -35.430 1.00 90.19 197 ILE A O 1
ATOM 1516 N N . MET A 1 198 ? 21.331 9.773 -35.265 1.00 89.62 198 MET A N 1
ATOM 1517 C CA . MET A 1 198 ? 22.061 8.663 -35.872 1.00 89.62 198 MET A CA 1
ATOM 1518 C C . MET A 1 198 ? 22.522 9.015 -37.289 1.00 89.62 198 MET A C 1
ATOM 1520 O O . MET A 1 198 ? 23.696 8.840 -37.601 1.00 89.62 198 MET A O 1
ATOM 1524 N N . ALA A 1 199 ? 21.639 9.567 -38.125 1.00 90.38 199 ALA A N 1
ATOM 1525 C CA . ALA A 1 199 ? 21.980 9.967 -39.487 1.00 90.38 199 ALA A CA 1
ATOM 1526 C C . ALA A 1 199 ? 23.006 11.110 -39.517 1.00 90.38 199 ALA A C 1
ATOM 1528 O O . ALA A 1 199 ? 23.957 11.065 -40.291 1.00 90.38 199 ALA A O 1
ATOM 1529 N N . THR A 1 200 ? 22.848 12.117 -38.653 1.00 91.38 200 THR A N 1
ATOM 1530 C CA . THR A 1 200 ? 23.749 13.282 -38.620 1.00 91.38 200 THR A CA 1
ATOM 1531 C C . THR A 1 200 ? 25.126 12.908 -38.082 1.00 91.38 200 THR A C 1
ATOM 1533 O O . THR A 1 200 ? 26.132 13.270 -38.685 1.00 91.38 200 THR A O 1
ATOM 1536 N N . ILE A 1 201 ? 25.185 12.164 -36.970 1.00 87.88 201 ILE A N 1
ATOM 1537 C CA . ILE A 1 201 ? 26.446 11.671 -36.403 1.00 87.88 201 ILE A CA 1
ATOM 1538 C C . ILE A 1 201 ? 27.090 10.713 -37.392 1.00 87.88 201 ILE A C 1
ATOM 1540 O O . ILE A 1 201 ? 28.235 10.926 -37.755 1.00 87.88 201 ILE A O 1
ATOM 1544 N N . GLY A 1 202 ? 26.346 9.729 -37.901 1.00 84.62 202 GLY A N 1
ATOM 1545 C CA . GLY A 1 202 ? 26.836 8.813 -38.923 1.00 84.62 202 GLY A CA 1
ATOM 1546 C C . GLY A 1 202 ? 27.424 9.564 -40.115 1.00 84.62 202 GLY A C 1
ATOM 1547 O O . GLY A 1 202 ? 28.530 9.257 -40.532 1.00 84.62 202 GLY A O 1
ATOM 1548 N N . HIS A 1 203 ? 26.756 10.592 -40.631 1.00 83.62 203 HIS A N 1
ATOM 1549 C CA . HIS A 1 203 ? 27.303 11.392 -41.726 1.00 83.62 203 HIS A CA 1
ATOM 1550 C C . HIS A 1 203 ? 28.580 12.157 -41.338 1.00 83.62 203 HIS A C 1
ATOM 1552 O O . HIS A 1 203 ? 29.538 12.169 -42.104 1.00 83.62 203 HIS A O 1
ATOM 1558 N N . ALA A 1 204 ? 28.612 12.776 -40.156 1.00 81.56 204 ALA A N 1
ATOM 1559 C CA . ALA A 1 204 ? 29.729 13.611 -39.714 1.00 81.56 204 ALA A CA 1
ATOM 1560 C C . ALA A 1 204 ? 30.947 12.815 -39.215 1.00 81.56 204 ALA A C 1
ATOM 1562 O O . ALA A 1 204 ? 32.066 13.322 -39.247 1.00 81.56 204 ALA A O 1
ATOM 1563 N N . THR A 1 205 ? 30.738 11.596 -38.717 1.00 79.25 205 THR A N 1
ATOM 1564 C CA . THR A 1 205 ? 31.775 10.784 -38.071 1.00 79.25 205 THR A CA 1
ATOM 1565 C C . THR A 1 205 ? 32.121 9.517 -38.836 1.00 79.25 205 THR A C 1
ATOM 1567 O O . THR A 1 205 ? 32.950 8.763 -38.340 1.00 79.25 205 THR A O 1
ATOM 1570 N N . HIS A 1 206 ? 31.516 9.238 -39.997 1.00 71.19 206 HIS A N 1
ATOM 1571 C CA . HIS A 1 206 ? 32.011 8.170 -40.868 1.00 71.19 206 HIS A CA 1
ATOM 1572 C C . HIS A 1 206 ? 33.346 8.611 -41.482 1.00 71.19 206 HIS A C 1
ATOM 1574 O O . HIS A 1 206 ? 33.347 9.502 -42.337 1.00 71.19 206 HIS A O 1
ATOM 1580 N N . PRO A 1 207 ? 34.484 7.987 -41.125 1.00 65.62 207 PRO A N 1
ATOM 1581 C CA . PRO A 1 207 ? 35.631 8.032 -42.012 1.00 65.62 207 PRO A CA 1
ATOM 1582 C C . PRO A 1 207 ? 35.205 7.293 -43.285 1.00 65.62 207 PRO A C 1
ATOM 1584 O O . PRO A 1 207 ? 34.753 6.148 -43.223 1.00 65.62 207 PRO A O 1
ATOM 1587 N N . GLY A 1 208 ? 35.251 7.960 -44.439 1.00 66.69 208 GLY A N 1
ATOM 1588 C CA . GLY A 1 208 ? 35.003 7.285 -45.713 1.00 66.69 208 GLY A CA 1
ATOM 1589 C C . GLY A 1 208 ? 35.929 6.067 -45.882 1.00 66.69 208 GLY A C 1
ATOM 1590 O O . GLY A 1 208 ? 36.925 5.941 -45.172 1.00 66.69 208 GLY A O 1
ATOM 1591 N N . PRO A 1 209 ? 35.654 5.146 -46.816 1.00 59.97 209 PRO A N 1
ATOM 1592 C CA . PRO A 1 209 ? 36.604 4.084 -47.117 1.00 59.97 209 PRO A CA 1
ATOM 1593 C C . PRO A 1 209 ? 37.923 4.710 -47.594 1.00 59.97 209 PRO A C 1
ATOM 1595 O O . PRO A 1 209 ? 37.993 5.334 -48.652 1.00 59.97 209 PRO A O 1
ATOM 1598 N N . HIS A 1 210 ? 38.969 4.573 -46.787 1.00 57.62 210 HIS A N 1
ATOM 1599 C CA . HIS A 1 210 ? 40.327 4.993 -47.113 1.00 57.62 210 HIS A CA 1
ATOM 1600 C C . HIS A 1 210 ? 41.128 3.731 -47.429 1.00 57.62 210 HIS A C 1
ATOM 1602 O O . HIS A 1 210 ? 41.104 2.777 -46.654 1.00 57.62 210 HIS A O 1
ATOM 1608 N N . LYS A 1 211 ? 41.813 3.700 -48.577 1.00 59.34 211 LYS A N 1
ATOM 1609 C CA . LYS A 1 211 ? 42.598 2.526 -48.990 1.00 59.34 211 LYS A CA 1
ATOM 1610 C C . LYS A 1 211 ? 43.849 2.329 -48.122 1.00 59.34 211 LYS A C 1
ATOM 1612 O O . LYS A 1 211 ? 44.272 1.195 -47.953 1.00 59.34 211 LYS A O 1
ATOM 1617 N N . ASP A 1 212 ? 44.360 3.401 -47.511 1.00 55.56 212 ASP A N 1
ATOM 1618 C CA . ASP A 1 212 ? 45.556 3.385 -46.669 1.00 55.56 212 ASP A CA 1
ATOM 1619 C C . ASP A 1 212 ? 45.352 4.223 -45.391 1.00 55.56 212 ASP A C 1
ATOM 1621 O O . ASP A 1 212 ? 45.063 5.420 -45.437 1.00 55.56 212 ASP A O 1
ATOM 1625 N N . ILE A 1 213 ? 45.516 3.586 -44.226 1.00 58.81 213 ILE A N 1
ATOM 1626 C CA . ILE A 1 213 ? 45.351 4.194 -42.887 1.00 58.81 213 ILE A CA 1
ATOM 1627 C C . ILE A 1 213 ? 46.484 5.182 -42.540 1.00 58.81 213 ILE A C 1
ATOM 1629 O O . ILE A 1 213 ? 46.303 6.067 -41.708 1.00 58.81 213 ILE A O 1
ATOM 1633 N N . ASN A 1 214 ? 47.636 5.086 -43.211 1.00 59.12 214 ASN A N 1
ATOM 1634 C CA . ASN A 1 214 ? 48.836 5.872 -42.892 1.00 59.12 214 ASN A CA 1
ATOM 1635 C C . ASN A 1 214 ? 48.875 7.279 -43.525 1.00 59.12 214 ASN A C 1
ATOM 1637 O O . ASN A 1 214 ? 49.811 8.031 -43.274 1.00 59.12 214 ASN A O 1
ATOM 1641 N N . THR A 1 215 ? 47.883 7.653 -44.337 1.00 56.88 215 THR A N 1
ATOM 1642 C CA . THR A 1 215 ? 47.801 8.976 -44.996 1.00 56.88 215 THR A CA 1
ATOM 1643 C C . THR A 1 215 ? 47.000 10.022 -44.216 1.00 56.88 215 THR A C 1
ATOM 1645 O O . THR A 1 215 ? 46.914 11.169 -44.645 1.00 56.88 215 THR A O 1
ATOM 1648 N N . ILE A 1 216 ? 46.428 9.670 -43.062 1.00 56.47 216 ILE A N 1
ATOM 1649 C CA . ILE A 1 216 ? 45.684 10.611 -42.214 1.00 56.47 216 ILE A CA 1
ATOM 1650 C C . ILE A 1 216 ? 46.680 11.312 -41.278 1.00 56.47 216 ILE A C 1
ATOM 1652 O O . ILE A 1 216 ? 46.771 11.001 -40.093 1.00 56.47 216 ILE A O 1
ATOM 1656 N N . HIS A 1 217 ? 47.472 12.236 -41.824 1.00 52.81 217 HIS A N 1
ATOM 1657 C CA . HIS A 1 217 ? 48.310 13.136 -41.030 1.00 52.81 217 HIS A CA 1
ATOM 1658 C C . HIS A 1 217 ? 47.573 14.480 -40.873 1.00 52.81 217 HIS A C 1
ATOM 1660 O O . HIS A 1 217 ? 47.262 15.105 -41.886 1.00 52.81 217 HIS A O 1
ATOM 1666 N N . PRO A 1 218 ? 47.288 14.967 -39.649 1.00 53.03 218 PRO A N 1
ATOM 1667 C CA . PRO A 1 218 ? 46.501 16.191 -39.448 1.00 53.03 218 PRO A CA 1
ATOM 1668 C C . PRO A 1 218 ? 47.232 17.501 -39.807 1.00 53.03 218 PRO A C 1
ATOM 1670 O O . PRO A 1 218 ? 46.617 18.560 -39.757 1.00 53.03 218 PRO A O 1
ATOM 1673 N N . ASP A 1 219 ? 48.502 17.444 -40.221 1.00 49.53 219 ASP A N 1
ATOM 1674 C CA . ASP A 1 219 ? 49.369 18.622 -40.389 1.00 49.53 219 ASP A CA 1
ATOM 1675 C C . ASP A 1 219 ? 49.780 18.888 -41.845 1.00 49.53 219 ASP A C 1
ATOM 1677 O O . ASP A 1 219 ? 50.868 19.394 -42.115 1.00 49.53 219 ASP A O 1
ATOM 1681 N N . THR A 1 220 ? 48.926 18.570 -42.818 1.00 48.84 220 THR A N 1
ATOM 1682 C CA . THR A 1 220 ? 49.130 19.074 -44.187 1.00 48.84 220 THR A CA 1
ATOM 1683 C C . THR A 1 220 ? 48.080 20.119 -44.514 1.00 48.84 220 THR A C 1
ATOM 1685 O O . THR A 1 220 ? 46.997 19.832 -45.016 1.00 48.84 220 THR A O 1
ATOM 1688 N N . ASN A 1 221 ? 48.440 21.372 -44.226 1.00 42.53 221 ASN A N 1
ATOM 1689 C CA . ASN A 1 221 ? 47.857 22.537 -44.876 1.00 42.53 221 ASN A CA 1
ATOM 1690 C C . ASN A 1 221 ? 47.923 22.318 -46.393 1.00 42.53 221 ASN A C 1
ATOM 1692 O O . ASN A 1 221 ? 48.974 22.488 -47.009 1.00 42.53 221 ASN A O 1
ATOM 1696 N N . HIS A 1 222 ? 46.801 21.936 -47.000 1.00 44.94 222 HIS A N 1
ATOM 1697 C CA . HIS A 1 222 ? 46.637 21.960 -48.446 1.00 44.94 222 HIS A CA 1
ATOM 1698 C C . HIS A 1 222 ? 46.509 23.419 -48.899 1.00 44.94 222 HIS A C 1
ATOM 1700 O O . HIS A 1 222 ? 45.429 23.929 -49.184 1.00 44.94 222 HIS A O 1
ATOM 1706 N N . THR A 1 223 ? 47.645 24.105 -48.965 1.00 39.03 223 THR A N 1
ATOM 1707 C CA . THR A 1 223 ? 47.817 25.300 -49.784 1.00 39.03 223 THR A CA 1
ATOM 1708 C C . THR A 1 223 ? 48.532 24.894 -51.064 1.00 39.03 223 THR A C 1
ATOM 1710 O O . THR A 1 223 ? 49.714 24.583 -51.030 1.00 39.03 223 THR A O 1
ATOM 1713 N N . GLY A 1 224 ? 47.781 24.904 -52.165 1.00 37.59 224 GLY A N 1
ATOM 1714 C CA . GLY A 1 224 ? 48.243 25.293 -53.499 1.00 37.59 224 GLY A CA 1
ATOM 1715 C C . GLY A 1 224 ? 49.412 24.534 -54.135 1.00 37.59 224 GLY A C 1
ATOM 1716 O O . GLY A 1 224 ? 50.565 24.785 -53.822 1.00 37.59 224 GLY A O 1
ATOM 1717 N N . THR A 1 225 ? 49.065 23.790 -55.189 1.00 38.53 225 THR A N 1
ATOM 1718 C CA . THR A 1 225 ? 49.753 23.823 -56.493 1.00 38.53 225 THR A CA 1
ATOM 1719 C C . THR A 1 225 ? 51.171 23.249 -56.584 1.00 38.53 225 THR A C 1
ATOM 1721 O O . THR A 1 225 ? 52.141 23.830 -56.118 1.00 38.53 225 THR A O 1
ATOM 1724 N N . THR A 1 226 ? 51.309 22.175 -57.365 1.00 37.00 226 THR A N 1
ATOM 1725 C CA . THR A 1 226 ? 52.200 22.156 -58.542 1.00 37.00 226 THR A CA 1
ATOM 1726 C C . THR A 1 226 ? 51.830 20.992 -59.460 1.00 37.00 226 THR A C 1
ATOM 1728 O O . THR A 1 226 ? 51.993 19.822 -59.134 1.00 37.00 226 THR A O 1
ATOM 1731 N N . ASP A 1 227 ? 51.239 21.364 -60.591 1.00 38.16 227 ASP A N 1
ATOM 1732 C CA . ASP A 1 227 ? 51.545 20.900 -61.941 1.00 38.16 227 ASP A CA 1
ATOM 1733 C C . ASP A 1 227 ? 52.168 19.509 -62.127 1.00 38.16 227 ASP A C 1
ATOM 1735 O O . ASP A 1 227 ? 53.355 19.267 -61.913 1.00 38.16 227 ASP A O 1
ATOM 1739 N N . SER A 1 228 ? 51.393 18.637 -62.764 1.00 43.56 228 SER A N 1
ATOM 1740 C CA . SER A 1 228 ? 51.918 17.787 -63.832 1.00 43.56 228 SER A CA 1
ATOM 1741 C C . SER A 1 228 ? 50.904 17.781 -64.964 1.00 43.56 228 SER A C 1
ATOM 1743 O O . SER A 1 228 ? 49.957 16.998 -65.004 1.00 43.56 228 SER A O 1
ATOM 1745 N N . ALA A 1 229 ? 51.082 18.751 -65.855 1.00 40.59 229 ALA A N 1
ATOM 1746 C CA . ALA A 1 229 ? 50.352 18.845 -67.097 1.00 40.59 229 ALA A CA 1
ATOM 1747 C C . ALA A 1 229 ? 50.854 17.791 -68.102 1.00 40.59 229 ALA A C 1
ATOM 1749 O O . ALA A 1 229 ? 52.053 17.642 -68.326 1.00 40.59 229 ALA A O 1
ATOM 1750 N N . ASN A 1 230 ? 49.881 17.217 -68.809 1.00 38.34 230 ASN A N 1
ATOM 1751 C CA . ASN A 1 230 ? 49.779 17.234 -70.273 1.00 38.34 230 ASN A CA 1
ATOM 1752 C C . ASN A 1 230 ? 49.855 15.886 -71.034 1.00 38.34 230 ASN A C 1
ATOM 1754 O O . ASN A 1 230 ? 50.920 15.364 -71.344 1.00 38.34 230 ASN A O 1
ATOM 1758 N N . THR A 1 231 ? 48.659 15.483 -71.495 1.00 37.62 231 THR A N 1
ATOM 1759 C CA . THR A 1 231 ? 48.268 15.071 -72.871 1.00 37.62 231 THR A CA 1
ATOM 1760 C C . THR A 1 231 ? 48.838 13.830 -73.560 1.00 37.62 231 THR A C 1
ATOM 1762 O O . THR A 1 231 ? 50.005 13.798 -73.945 1.00 37.62 231 THR A O 1
ATOM 1765 N N . LYS A 1 232 ? 47.907 12.934 -73.934 1.00 35.28 232 LYS A N 1
ATOM 1766 C CA . LYS A 1 232 ? 47.497 12.488 -75.302 1.00 35.28 232 LYS A CA 1
ATOM 1767 C C . LYS A 1 232 ? 46.651 11.211 -75.114 1.00 35.28 232 LYS A C 1
ATOM 1769 O O . LYS A 1 232 ? 47.086 10.357 -74.359 1.00 35.28 232 LYS A O 1
ATOM 1774 N N . ASN A 1 233 ? 45.481 10.942 -75.693 1.00 33.44 233 ASN A N 1
ATOM 1775 C CA . ASN A 1 233 ? 44.626 11.494 -76.752 1.00 33.44 233 ASN A CA 1
ATOM 1776 C C . ASN A 1 233 ? 43.189 10.927 -76.544 1.00 33.44 233 ASN A C 1
ATOM 1778 O O . ASN A 1 233 ? 43.050 9.959 -75.792 1.00 33.44 233 ASN A O 1
ATOM 1782 N N . PRO A 1 234 ? 42.153 11.474 -77.210 1.00 54.38 234 PRO A N 1
ATOM 1783 C CA . PRO A 1 234 ? 40.789 10.939 -77.222 1.00 54.38 234 PRO A CA 1
ATOM 1784 C C . PRO A 1 234 ? 40.494 10.032 -78.442 1.00 54.38 234 PRO A C 1
ATOM 1786 O O . PRO A 1 234 ? 41.169 10.142 -79.462 1.00 54.38 234 PRO A O 1
ATOM 1789 N N . ASP A 1 235 ? 39.445 9.216 -78.287 1.00 39.50 235 ASP A N 1
ATOM 1790 C CA . ASP A 1 235 ? 38.616 8.486 -79.271 1.00 39.50 235 ASP A CA 1
ATOM 1791 C C . ASP A 1 235 ? 39.197 7.336 -80.125 1.00 39.50 235 ASP A C 1
ATOM 1793 O O . ASP A 1 235 ? 40.129 7.518 -80.899 1.00 39.50 235 ASP A O 1
ATOM 1797 N N . GLU A 1 236 ? 38.564 6.157 -79.973 1.00 36.78 236 GLU A N 1
ATOM 1798 C CA . GLU A 1 236 ? 38.159 5.118 -80.960 1.00 36.78 236 GLU A CA 1
ATOM 1799 C C . GLU A 1 236 ? 37.925 3.801 -80.178 1.00 36.78 236 GLU A C 1
ATOM 1801 O O . GLU A 1 236 ? 38.828 3.254 -79.554 1.00 36.78 236 GLU A O 1
ATOM 1806 N N . ASP A 1 237 ? 36.681 3.454 -79.855 1.00 32.03 237 ASP A N 1
ATOM 1807 C CA . ASP A 1 237 ? 35.733 2.648 -80.641 1.00 32.03 237 ASP A CA 1
ATOM 1808 C C . ASP A 1 237 ? 35.858 1.120 -80.421 1.00 32.03 237 ASP A C 1
ATOM 1810 O O . ASP A 1 237 ? 36.889 0.492 -80.636 1.00 32.03 237 ASP A O 1
ATOM 1814 N N . SER A 1 238 ? 34.704 0.554 -80.056 1.00 33.78 238 SER A N 1
ATOM 1815 C CA . SER A 1 238 ? 34.208 -0.784 -80.388 1.00 33.78 238 SER A CA 1
ATOM 1816 C C . SER A 1 238 ? 34.620 -2.062 -79.628 1.00 33.78 238 SER A C 1
ATOM 1818 O O . SER A 1 238 ? 35.747 -2.547 -79.651 1.00 33.78 238 SER A O 1
ATOM 1820 N N . THR A 1 239 ? 33.540 -2.717 -79.164 1.00 33.19 239 THR A N 1
ATOM 1821 C CA . THR A 1 239 ? 33.310 -4.160 -78.914 1.00 33.19 239 THR A CA 1
ATOM 1822 C C . THR A 1 239 ? 33.875 -4.702 -77.591 1.00 33.19 239 THR A C 1
ATOM 1824 O O . THR A 1 239 ? 35.065 -4.663 -77.338 1.00 33.19 239 THR A O 1
ATOM 1827 N N . GLY A 1 240 ? 33.097 -5.166 -76.608 1.00 33.03 240 GLY A N 1
ATOM 1828 C CA . GLY A 1 240 ? 31.900 -5.998 -76.663 1.00 33.03 240 GLY A CA 1
ATOM 1829 C C . GLY A 1 240 ? 32.302 -7.440 -76.350 1.00 33.03 240 GLY A C 1
ATOM 1830 O O . GLY A 1 240 ? 32.749 -8.116 -77.261 1.00 33.03 240 GLY A O 1
ATOM 1831 N N . THR A 1 241 ? 32.166 -7.900 -75.095 1.00 30.69 241 THR A N 1
ATOM 1832 C CA . THR A 1 241 ? 31.946 -9.314 -74.694 1.00 30.69 241 THR A CA 1
ATOM 1833 C C . THR A 1 241 ? 31.645 -9.385 -73.184 1.00 30.69 241 THR A C 1
ATOM 1835 O O . THR A 1 241 ? 32.514 -9.177 -72.346 1.00 30.69 241 THR A O 1
ATOM 1838 N N . SER A 1 242 ? 30.400 -9.702 -72.836 1.00 40.47 242 SER A N 1
ATOM 1839 C CA . SER A 1 242 ? 30.049 -10.537 -71.668 1.00 40.47 242 SER A CA 1
ATOM 1840 C C . SER A 1 242 ? 29.781 -11.958 -72.208 1.00 40.47 242 SER A C 1
ATOM 1842 O O . SER A 1 242 ? 29.578 -12.055 -73.422 1.00 40.47 242 SER A O 1
ATOM 1844 N N . PRO A 1 243 ? 29.627 -13.045 -71.418 1.00 51.38 243 PRO A N 1
ATOM 1845 C CA . PRO A 1 243 ? 29.879 -13.286 -69.985 1.00 51.38 243 PRO A CA 1
ATOM 1846 C C . PRO A 1 243 ? 30.617 -14.640 -69.718 1.00 51.38 243 PRO A C 1
ATOM 1848 O O . PRO A 1 243 ? 30.845 -15.430 -70.628 1.00 51.38 243 PRO A O 1
ATOM 1851 N N . GLY A 1 244 ? 30.950 -14.965 -68.461 1.00 29.94 244 GLY A N 1
ATOM 1852 C CA . GLY A 1 244 ? 31.394 -16.319 -68.061 1.00 29.94 244 GLY A CA 1
ATOM 1853 C C . GLY A 1 244 ? 31.832 -16.369 -66.591 1.00 29.94 244 GLY A C 1
ATOM 1854 O O . GLY A 1 244 ? 32.854 -15.791 -66.252 1.00 29.94 244 GLY A O 1
ATOM 1855 N N . THR A 1 245 ? 30.990 -16.795 -65.646 1.00 33.56 245 THR A N 1
ATOM 1856 C CA . THR A 1 245 ? 30.708 -18.188 -65.222 1.00 33.56 245 THR A CA 1
ATOM 1857 C C . THR A 1 245 ? 31.819 -18.817 -64.371 1.00 33.56 245 THR A C 1
ATOM 1859 O O . THR A 1 245 ? 32.911 -19.096 -64.850 1.00 33.56 245 THR A O 1
ATOM 1862 N N . GLY A 1 246 ? 31.464 -19.113 -63.117 1.00 31.59 246 GLY A N 1
ATOM 1863 C CA . GLY A 1 246 ? 32.223 -19.878 -62.121 1.00 31.59 246 GLY A CA 1
ATOM 1864 C C . GLY A 1 246 ? 31.705 -19.515 -60.727 1.00 31.59 246 GLY A C 1
ATOM 1865 O O . GLY A 1 246 ? 32.268 -18.662 -60.061 1.00 31.59 246 GLY A O 1
ATOM 1866 N N . ASN A 1 247 ? 30.459 -19.839 -60.381 1.00 35.28 247 ASN A N 1
ATOM 1867 C CA . ASN A 1 247 ? 29.988 -21.121 -59.843 1.00 35.28 247 ASN A CA 1
ATOM 1868 C C . ASN A 1 247 ? 30.885 -21.725 -58.748 1.00 35.28 247 ASN A C 1
ATOM 1870 O O . ASN A 1 247 ? 31.963 -22.245 -59.016 1.00 35.28 247 ASN A O 1
ATOM 1874 N N . GLY A 1 248 ? 30.357 -21.685 -57.526 1.00 29.53 248 GLY A N 1
ATOM 1875 C CA . GLY A 1 248 ? 30.891 -22.283 -56.308 1.00 29.53 248 GLY A CA 1
ATOM 1876 C C . GLY A 1 248 ? 29.826 -22.233 -55.212 1.00 29.53 248 GLY A C 1
ATOM 1877 O O . GLY A 1 248 ? 30.017 -21.602 -54.181 1.00 29.53 248 GLY A O 1
ATOM 1878 N N . SER A 1 249 ? 28.662 -22.823 -55.492 1.00 34.84 249 SER A N 1
ATOM 1879 C CA . SER A 1 249 ? 27.579 -23.072 -54.541 1.00 34.84 249 SER A CA 1
ATOM 1880 C C . SER A 1 249 ? 27.806 -24.383 -53.785 1.00 34.84 249 SER A C 1
ATOM 1882 O O . SER A 1 249 ? 28.027 -25.399 -54.436 1.00 34.84 249 SER A O 1
ATOM 1884 N N . THR A 1 250 ? 27.646 -24.361 -52.462 1.00 35.38 250 THR A N 1
ATOM 1885 C CA . THR A 1 250 ? 26.998 -25.382 -51.600 1.00 35.38 250 THR A CA 1
ATOM 1886 C C . THR A 1 250 ? 27.099 -24.844 -50.171 1.00 35.38 250 THR A C 1
ATOM 1888 O O . THR A 1 250 ? 28.192 -24.494 -49.750 1.00 35.38 250 THR A O 1
ATOM 1891 N N . GLY A 1 251 ? 26.060 -24.719 -49.358 1.00 28.75 251 GLY A N 1
ATOM 1892 C CA . GLY A 1 251 ? 24.651 -25.055 -49.481 1.00 28.75 251 GLY A CA 1
ATOM 1893 C C . GLY A 1 251 ? 23.929 -24.368 -48.319 1.00 28.75 251 GLY A C 1
ATOM 1894 O O . GLY A 1 251 ? 24.529 -24.076 -47.285 1.00 28.75 251 GLY A O 1
ATOM 1895 N N . ALA A 1 252 ? 22.675 -24.033 -48.569 1.00 35.47 252 ALA A N 1
ATOM 1896 C CA . ALA A 1 252 ? 21.811 -23.248 -47.715 1.00 35.47 252 ALA A CA 1
ATOM 1897 C C . ALA A 1 252 ? 21.053 -24.105 -46.685 1.00 35.47 252 ALA A C 1
ATOM 1899 O O . ALA A 1 252 ? 21.080 -25.334 -46.725 1.00 35.47 252 ALA A O 1
ATOM 1900 N N . ASP A 1 253 ? 20.308 -23.365 -45.867 1.00 29.42 253 ASP A N 1
ATOM 1901 C CA . ASP A 1 253 ? 19.026 -23.699 -45.248 1.00 29.42 253 ASP A CA 1
ATOM 1902 C C . ASP A 1 253 ? 18.994 -24.284 -43.835 1.00 29.42 253 ASP A C 1
ATOM 1904 O O . ASP A 1 253 ? 19.523 -25.345 -43.515 1.00 29.42 253 ASP A O 1
ATOM 1908 N N . GLY A 1 254 ? 18.267 -23.546 -42.991 1.00 28.12 254 GLY A N 1
ATOM 1909 C CA . GLY A 1 254 ? 17.930 -23.917 -41.628 1.00 28.12 254 GLY A CA 1
ATOM 1910 C C . GLY A 1 254 ? 17.364 -22.757 -40.812 1.00 28.12 254 GLY A C 1
ATOM 1911 O O . GLY A 1 254 ? 17.871 -22.456 -39.739 1.00 28.12 254 GLY A O 1
ATOM 1912 N N . THR A 1 255 ? 16.326 -22.085 -41.311 1.00 37.41 255 THR A N 1
ATOM 1913 C CA . THR A 1 255 ? 15.411 -21.283 -40.485 1.00 37.41 255 THR A CA 1
ATOM 1914 C C . THR A 1 255 ? 14.935 -22.092 -39.276 1.00 37.41 255 THR A C 1
ATOM 1916 O O . THR A 1 255 ? 14.372 -23.171 -39.450 1.00 37.41 255 THR A O 1
ATOM 1919 N N . GLY A 1 256 ? 15.103 -21.559 -38.066 1.00 27.48 256 GLY A N 1
ATOM 1920 C CA . GLY A 1 256 ? 14.593 -22.182 -36.848 1.00 27.48 256 GLY A CA 1
ATOM 1921 C C . GLY A 1 256 ? 14.761 -21.279 -35.634 1.00 27.48 256 GLY A C 1
ATOM 1922 O O . GLY A 1 256 ? 15.837 -21.194 -35.054 1.00 27.48 256 GLY A O 1
ATOM 1923 N N . LEU A 1 257 ? 13.673 -20.608 -35.260 1.00 44.28 257 LEU A N 1
ATOM 1924 C CA . LEU A 1 257 ? 13.465 -20.039 -33.933 1.00 44.28 257 LEU A CA 1
ATOM 1925 C C . LEU A 1 257 ? 13.750 -21.126 -32.886 1.00 44.28 257 LEU A C 1
ATOM 1927 O O . LEU A 1 257 ? 13.060 -22.141 -32.844 1.00 44.28 257 LEU A O 1
ATOM 1931 N N . GLY A 1 258 ? 14.767 -20.921 -32.058 1.00 29.23 258 GLY A N 1
ATOM 1932 C CA . GLY A 1 258 ? 15.141 -21.854 -31.005 1.00 29.23 258 GLY A CA 1
ATOM 1933 C C . GLY A 1 258 ? 15.698 -21.082 -29.829 1.00 29.23 258 GLY A C 1
ATOM 1934 O O . GLY A 1 258 ? 16.799 -20.543 -29.900 1.00 29.23 258 GLY A O 1
ATOM 1935 N N . ALA A 1 259 ? 14.902 -21.002 -28.766 1.00 41.09 259 ALA A N 1
ATOM 1936 C CA . ALA A 1 259 ? 15.303 -20.505 -27.465 1.00 41.09 259 ALA A CA 1
ATOM 1937 C C . ALA A 1 259 ? 16.646 -21.127 -27.057 1.00 41.09 259 ALA A C 1
ATOM 1939 O O . ALA A 1 259 ? 16.749 -22.337 -26.851 1.00 41.09 259 ALA A O 1
ATOM 1940 N N . GLY A 1 260 ? 17.675 -20.289 -26.943 1.00 33.16 260 GLY A N 1
ATOM 1941 C CA . GLY A 1 260 ? 18.945 -20.656 -26.332 1.00 33.16 260 GLY A CA 1
ATOM 1942 C C . GLY A 1 260 ? 18.756 -20.829 -24.831 1.00 33.16 260 GLY A C 1
ATOM 1943 O O . GLY A 1 260 ? 19.104 -19.944 -24.055 1.00 33.16 260 GLY A O 1
ATOM 1944 N N . VAL A 1 261 ? 18.173 -21.959 -24.427 1.00 42.59 261 VAL A N 1
ATOM 1945 C CA . VAL A 1 261 ? 18.213 -22.443 -23.048 1.00 42.59 261 VAL A CA 1
ATOM 1946 C C . VAL A 1 261 ? 19.665 -22.809 -22.762 1.00 42.59 261 VAL A C 1
ATOM 1948 O O . VAL A 1 261 ? 20.188 -23.809 -23.252 1.00 42.59 261 VAL A O 1
ATOM 1951 N N . LEU A 1 262 ? 20.340 -21.952 -22.001 1.00 38.47 262 LEU A N 1
ATOM 1952 C CA . LEU A 1 262 ? 21.635 -22.267 -21.412 1.00 38.47 262 LEU A CA 1
ATOM 1953 C C . LEU A 1 262 ? 21.453 -23.461 -20.454 1.00 38.47 262 LEU A C 1
ATOM 1955 O O . LEU A 1 262 ? 20.544 -23.423 -19.617 1.00 38.47 262 LEU A O 1
ATOM 1959 N N . PRO A 1 263 ? 22.295 -24.507 -20.522 1.00 36.12 263 PRO A N 1
ATOM 1960 C CA . PRO A 1 263 ? 22.236 -25.604 -19.564 1.00 36.12 263 PRO A CA 1
ATOM 1961 C C . PRO A 1 263 ? 22.584 -25.062 -18.170 1.00 36.12 263 PRO A C 1
ATOM 1963 O O . PRO A 1 263 ? 23.694 -24.584 -17.945 1.00 36.12 263 PRO A O 1
ATOM 1966 N N . GLY A 1 264 ? 21.610 -25.085 -17.256 1.00 42.47 264 GLY A N 1
ATOM 1967 C CA . GLY A 1 264 ? 21.733 -24.540 -15.897 1.00 42.47 264 GLY A CA 1
ATOM 1968 C C . GLY A 1 264 ? 20.610 -23.593 -15.460 1.00 42.47 264 GLY A C 1
ATOM 1969 O O . GLY A 1 264 ? 20.612 -23.165 -14.309 1.00 42.47 264 GLY A O 1
ATOM 1970 N N . GLN A 1 265 ? 19.645 -23.268 -16.328 1.00 40.50 265 GLN A N 1
ATOM 1971 C CA . GLN A 1 265 ? 18.424 -22.571 -15.911 1.00 40.50 265 GLN A CA 1
ATOM 1972 C C . GLN A 1 265 ? 17.351 -23.589 -15.516 1.00 40.50 265 GLN A C 1
ATOM 1974 O O . GLN A 1 265 ? 16.612 -24.085 -16.362 1.00 40.50 265 GLN A O 1
ATOM 1979 N N . THR A 1 266 ? 17.274 -23.910 -14.224 1.00 46.09 266 THR A N 1
ATOM 1980 C CA . THR A 1 266 ? 16.040 -24.454 -13.650 1.00 46.09 266 THR A CA 1
ATOM 1981 C C . THR A 1 266 ? 14.927 -23.428 -13.855 1.00 46.09 266 THR A C 1
ATOM 1983 O O . THR A 1 266 ? 15.147 -22.214 -13.772 1.00 46.09 266 THR A O 1
ATOM 1986 N N . THR A 1 267 ? 13.732 -23.898 -14.200 1.00 54.38 267 THR A N 1
ATOM 1987 C CA . THR A 1 267 ? 12.579 -23.007 -14.375 1.00 54.38 267 THR A CA 1
ATOM 1988 C C . THR A 1 267 ? 12.282 -22.305 -13.047 1.00 54.38 267 THR A C 1
ATOM 1990 O O . THR A 1 267 ? 12.364 -22.911 -11.986 1.00 54.38 267 THR A O 1
ATOM 1993 N N . LEU A 1 268 ? 11.980 -21.005 -13.064 1.00 53.69 268 LEU A N 1
ATOM 1994 C CA . LEU A 1 268 ? 11.828 -20.202 -11.837 1.00 53.69 268 LEU A CA 1
ATOM 1995 C C . LEU A 1 268 ? 10.678 -20.693 -10.933 1.00 53.69 268 LEU A C 1
ATOM 1997 O O . LEU A 1 268 ? 10.747 -20.503 -9.722 1.00 53.69 268 LEU A O 1
ATOM 2001 N N . LEU A 1 269 ? 9.682 -21.384 -11.504 1.00 53.06 269 LEU A N 1
ATOM 2002 C CA . LEU A 1 269 ? 8.669 -22.128 -10.746 1.00 53.06 269 LEU A CA 1
ATOM 2003 C C . LEU A 1 269 ? 9.303 -23.204 -9.848 1.00 53.06 269 LEU A C 1
ATOM 2005 O O . LEU A 1 269 ? 8.913 -23.359 -8.699 1.00 53.06 269 LEU A O 1
ATOM 2009 N N . GLU A 1 270 ? 10.331 -23.902 -10.324 1.00 51.62 270 GLU A N 1
ATOM 2010 C CA . GLU A 1 270 ? 11.045 -24.936 -9.569 1.00 51.62 270 GLU A CA 1
ATOM 2011 C C . GLU A 1 270 ? 11.842 -24.346 -8.394 1.00 51.62 270 GLU A C 1
ATOM 2013 O O . GLU A 1 270 ? 11.932 -24.959 -7.335 1.00 51.62 270 GLU A O 1
ATOM 2018 N N . LEU A 1 271 ? 12.355 -23.117 -8.537 1.00 55.56 271 LEU A N 1
ATOM 2019 C CA . LEU A 1 271 ? 13.036 -22.400 -7.452 1.00 55.56 271 LEU A CA 1
ATOM 2020 C C . LEU A 1 271 ? 12.052 -21.816 -6.423 1.00 55.56 271 LEU A C 1
ATOM 2022 O O . LEU A 1 271 ? 12.401 -21.705 -5.252 1.00 55.56 271 LEU A O 1
ATOM 2026 N N . LEU A 1 272 ? 10.831 -21.466 -6.844 1.00 56.88 272 LEU A N 1
ATOM 2027 C CA . LEU A 1 272 ? 9.749 -21.037 -5.949 1.00 56.88 272 LEU A CA 1
ATOM 2028 C C . LEU A 1 272 ? 9.178 -22.203 -5.122 1.00 56.88 272 LEU A C 1
ATOM 2030 O O . LEU A 1 272 ? 8.757 -22.000 -3.987 1.00 56.88 272 LEU A O 1
ATOM 2034 N N . HIS A 1 273 ? 9.180 -23.420 -5.676 1.00 56.72 273 HIS A N 1
ATOM 2035 C CA . HIS A 1 273 ? 8.739 -24.639 -4.986 1.00 56.72 273 HIS A CA 1
ATOM 2036 C C . HIS A 1 273 ? 9.849 -25.337 -4.184 1.00 56.72 273 HIS A C 1
ATOM 2038 O O . HIS A 1 273 ? 9.561 -26.243 -3.399 1.00 56.72 273 HIS A O 1
ATOM 2044 N N . ALA A 1 274 ? 11.110 -24.934 -4.356 1.00 46.94 274 ALA A N 1
ATOM 2045 C CA . ALA A 1 274 ? 12.228 -25.500 -3.617 1.00 46.94 274 ALA A CA 1
ATOM 2046 C C . ALA A 1 274 ? 12.230 -24.994 -2.165 1.00 46.94 274 ALA A C 1
ATOM 2048 O O . ALA A 1 274 ? 12.673 -23.887 -1.859 1.00 46.94 274 ALA A O 1
ATOM 2049 N N . THR A 1 275 ? 11.767 -25.839 -1.246 1.00 42.50 275 THR A N 1
ATOM 2050 C CA . THR A 1 275 ? 11.999 -25.682 0.193 1.00 42.50 275 THR A CA 1
ATOM 2051 C C . THR A 1 275 ? 13.508 -25.620 0.479 1.00 42.50 275 THR A C 1
ATOM 2053 O O . THR A 1 275 ? 14.273 -26.429 -0.056 1.00 42.50 275 THR A O 1
ATOM 2056 N N . PRO A 1 276 ? 13.999 -24.686 1.317 1.00 44.41 276 PRO A N 1
ATOM 2057 C CA . PRO A 1 276 ? 15.428 -24.546 1.543 1.00 44.41 276 PRO A CA 1
ATOM 2058 C C . PRO A 1 276 ? 15.900 -25.632 2.508 1.00 44.41 276 PRO A C 1
ATOM 2060 O O . PRO A 1 276 ? 15.840 -25.482 3.727 1.00 44.41 276 PRO A O 1
ATOM 2063 N N . GLY A 1 277 ? 16.396 -26.739 1.968 1.00 38.41 277 GLY A N 1
ATOM 2064 C CA . GLY A 1 277 ? 17.028 -27.753 2.796 1.00 38.41 277 GLY A CA 1
ATOM 2065 C C . GLY A 1 277 ? 17.523 -28.954 2.019 1.00 38.41 277 GLY A C 1
ATOM 2066 O O . GLY A 1 277 ? 16.848 -29.969 2.016 1.00 38.41 277 GLY A O 1
ATOM 2067 N N . THR A 1 278 ? 18.705 -28.855 1.403 1.00 32.59 278 THR A N 1
ATOM 2068 C CA . THR A 1 278 ? 19.756 -29.899 1.395 1.00 32.59 278 THR A CA 1
ATOM 2069 C C . THR A 1 278 ? 21.026 -29.305 0.755 1.00 32.59 278 THR A C 1
ATOM 2071 O O . THR A 1 278 ? 20.961 -28.838 -0.381 1.00 32.59 278 THR A O 1
ATOM 2074 N N . PRO A 1 279 ? 22.191 -29.284 1.430 1.00 36.28 279 PRO A N 1
ATOM 2075 C CA . PRO A 1 279 ? 23.436 -28.827 0.818 1.00 36.28 279 PRO A CA 1
ATOM 2076 C C . PRO A 1 279 ? 23.993 -29.891 -0.141 1.00 36.28 279 PRO A C 1
ATOM 2078 O O . PRO A 1 279 ? 24.160 -31.055 0.223 1.00 36.28 279 PRO A O 1
ATOM 2081 N N . ALA A 1 280 ? 24.298 -29.481 -1.372 1.00 33.03 280 ALA A N 1
ATOM 2082 C CA . ALA A 1 280 ? 24.892 -30.329 -2.400 1.00 33.03 280 ALA A CA 1
ATOM 2083 C C . ALA A 1 280 ? 26.328 -30.758 -2.031 1.00 33.03 280 ALA A C 1
ATOM 2085 O O . ALA A 1 280 ? 27.182 -29.922 -1.738 1.00 33.03 280 ALA A O 1
ATOM 2086 N N . THR A 1 281 ? 26.600 -32.065 -2.094 1.00 31.00 281 THR A N 1
ATOM 2087 C CA . THR A 1 281 ? 27.953 -32.655 -2.066 1.00 31.00 281 THR A CA 1
ATOM 2088 C C . THR A 1 281 ? 28.364 -33.012 -3.504 1.00 31.00 281 THR A C 1
ATOM 2090 O O . THR A 1 281 ? 27.543 -33.591 -4.216 1.00 31.00 281 THR A O 1
ATOM 2093 N N . PRO A 1 282 ? 29.586 -32.691 -3.975 1.00 40.84 282 PRO A N 1
ATOM 2094 C CA . PRO A 1 282 ? 29.991 -32.948 -5.357 1.00 40.84 282 PRO A CA 1
ATOM 2095 C C . PRO A 1 282 ? 30.670 -34.320 -5.517 1.00 40.84 282 PRO A C 1
ATOM 2097 O O . PRO A 1 282 ? 31.542 -34.671 -4.724 1.00 40.84 282 PRO A O 1
ATOM 2100 N N . GLY A 1 283 ? 30.352 -35.058 -6.590 1.00 31.03 283 GLY A N 1
ATOM 2101 C CA . GLY A 1 283 ? 31.188 -36.181 -7.035 1.00 31.03 283 GLY A CA 1
ATOM 2102 C C . GLY A 1 283 ? 30.570 -37.158 -8.046 1.00 31.03 283 GLY A C 1
ATOM 2103 O O . GLY A 1 283 ? 29.835 -38.046 -7.645 1.00 31.03 283 GLY A O 1
ATOM 2104 N N . GLY A 1 284 ? 30.989 -37.052 -9.317 1.00 30.62 284 GLY A N 1
ATOM 2105 C CA . GLY A 1 284 ? 31.438 -38.192 -10.148 1.00 30.62 284 GLY A CA 1
ATOM 2106 C C . GLY A 1 284 ? 30.409 -39.090 -10.882 1.00 30.62 284 GLY A C 1
ATOM 2107 O O . GLY A 1 284 ? 29.485 -39.578 -10.244 1.00 30.62 284 GLY A O 1
ATOM 2108 N N . PRO A 1 285 ? 30.589 -39.391 -12.194 1.00 46.25 285 PRO A N 1
ATOM 2109 C CA . PRO A 1 285 ? 29.606 -40.092 -13.034 1.00 46.25 285 PRO A CA 1
ATOM 2110 C C . PRO A 1 285 ? 29.933 -41.578 -13.306 1.00 46.25 285 PRO A C 1
ATOM 2112 O O . PRO A 1 285 ? 31.100 -41.926 -13.429 1.00 46.25 285 PRO A O 1
ATOM 2115 N N . HIS A 1 286 ? 28.905 -42.416 -13.512 1.00 34.38 286 HIS A N 1
ATOM 2116 C CA . HIS A 1 286 ? 28.874 -43.586 -14.419 1.00 34.38 286 HIS A CA 1
ATOM 2117 C C . HIS A 1 286 ? 27.419 -44.118 -14.526 1.00 34.38 286 HIS A C 1
ATOM 2119 O O . HIS A 1 286 ? 26.780 -44.348 -13.506 1.00 34.38 286 HIS A O 1
ATOM 2125 N N . GLY A 1 287 ? 26.873 -44.270 -15.745 1.00 29.75 287 GLY A N 1
ATOM 2126 C CA . GLY A 1 287 ? 25.571 -44.933 -16.013 1.00 29.75 287 GLY A CA 1
ATOM 2127 C C . GLY A 1 287 ? 25.722 -46.447 -16.258 1.00 29.75 287 GLY A C 1
ATOM 2128 O O . GLY A 1 287 ? 26.773 -46.984 -15.914 1.00 29.75 287 GLY A O 1
ATOM 2129 N N . PRO A 1 288 ? 24.832 -47.122 -17.021 1.00 46.19 288 PRO A N 1
ATOM 2130 C CA . PRO A 1 288 ? 23.359 -47.107 -17.044 1.00 46.19 288 PRO A CA 1
ATOM 2131 C C . PRO A 1 288 ? 22.743 -48.540 -16.914 1.00 46.19 288 PRO A C 1
ATOM 2133 O O . PRO A 1 288 ? 23.446 -49.533 -17.080 1.00 46.19 288 PRO A O 1
ATOM 2136 N N . GLY A 1 289 ? 21.415 -48.655 -16.741 1.00 29.39 289 GLY A N 1
ATOM 2137 C CA . GLY A 1 289 ? 20.631 -49.866 -17.090 1.00 29.39 289 GLY A CA 1
ATOM 2138 C C . GLY A 1 289 ? 19.797 -50.535 -15.976 1.00 29.39 289 GLY A C 1
ATOM 2139 O O . GLY A 1 289 ? 20.078 -50.305 -14.810 1.00 29.39 289 GLY A O 1
ATOM 2140 N N . PRO A 1 290 ? 18.765 -51.338 -16.325 1.00 54.41 290 PRO A N 1
ATOM 2141 C CA . PRO A 1 290 ? 17.362 -51.121 -15.915 1.00 54.41 290 PRO A CA 1
ATOM 2142 C C . PRO A 1 290 ? 16.727 -52.296 -15.137 1.00 54.41 290 PRO A C 1
ATOM 2144 O O . PRO A 1 290 ? 17.250 -53.398 -15.223 1.00 54.41 290 PRO A O 1
ATOM 2147 N N . ASP A 1 291 ? 15.567 -52.104 -14.480 1.00 28.58 291 ASP A N 1
ATOM 2148 C CA . ASP A 1 291 ? 14.428 -53.043 -14.594 1.00 28.58 291 ASP A CA 1
ATOM 2149 C C . ASP A 1 291 ? 13.103 -52.539 -13.973 1.00 28.58 291 ASP A C 1
ATOM 2151 O O . ASP A 1 291 ? 13.065 -51.653 -13.120 1.00 28.58 291 ASP A O 1
ATOM 2155 N N . MET A 1 292 ? 12.033 -53.155 -14.469 1.00 30.11 292 MET A N 1
ATOM 2156 C CA . MET A 1 292 ? 10.589 -53.019 -14.278 1.00 30.11 292 MET A CA 1
ATOM 2157 C C . MET A 1 292 ? 10.069 -53.145 -12.830 1.00 30.11 292 MET A C 1
ATOM 2159 O O . MET A 1 292 ? 10.596 -53.910 -12.029 1.00 30.11 292 MET A O 1
ATOM 2163 N N . THR A 1 293 ? 8.924 -52.513 -12.530 1.00 31.84 293 THR A N 1
ATOM 2164 C CA . THR A 1 293 ? 7.615 -53.185 -12.296 1.00 31.84 293 THR A CA 1
ATOM 2165 C C . THR A 1 293 ? 6.542 -52.202 -11.795 1.00 31.84 293 THR A C 1
ATOM 2167 O O . THR A 1 293 ? 6.734 -51.480 -10.822 1.00 31.84 293 THR A O 1
ATOM 2170 N N . ALA A 1 294 ? 5.392 -52.196 -12.480 1.00 31.38 294 ALA A N 1
ATOM 2171 C CA . ALA A 1 294 ? 4.093 -51.753 -11.955 1.00 31.38 294 ALA A CA 1
ATOM 2172 C C . ALA A 1 294 ? 3.478 -52.879 -11.081 1.00 31.38 294 ALA A C 1
ATOM 2174 O O . ALA A 1 294 ? 4.009 -53.996 -11.115 1.00 31.38 294 ALA A O 1
ATOM 2175 N N . PRO A 1 295 ? 2.379 -52.651 -10.325 1.00 46.25 295 PRO A N 1
ATOM 2176 C CA . PRO A 1 295 ? 1.049 -52.714 -10.955 1.00 46.25 295 PRO A CA 1
ATOM 2177 C C . PRO A 1 295 ? -0.061 -51.798 -10.381 1.00 46.25 295 PRO A C 1
ATOM 2179 O O . PRO A 1 295 ? -0.055 -51.401 -9.220 1.00 46.25 295 PRO A O 1
ATOM 2182 N N . ASP A 1 296 ? -1.022 -51.532 -11.272 1.00 30.41 296 ASP A N 1
ATOM 2183 C CA . ASP A 1 296 ? -2.476 -51.315 -11.156 1.00 30.41 296 ASP A CA 1
ATOM 2184 C C . ASP A 1 296 ? -3.163 -51.151 -9.789 1.00 30.41 296 ASP A C 1
ATOM 2186 O O . ASP A 1 296 ? -3.079 -52.023 -8.926 1.00 30.41 296 ASP A O 1
ATOM 2190 N N . THR A 1 297 ? -4.092 -50.181 -9.705 1.00 31.75 297 THR A N 1
ATOM 2191 C CA . THR A 1 297 ? -5.488 -50.467 -9.296 1.00 31.75 297 THR A CA 1
ATOM 2192 C C . THR A 1 297 ? -6.490 -49.430 -9.841 1.00 31.75 297 THR A C 1
ATOM 2194 O O . THR A 1 297 ? -6.166 -48.270 -10.059 1.00 31.75 297 THR A O 1
ATOM 2197 N N . ALA A 1 298 ? -7.706 -49.913 -10.090 1.00 31.14 298 ALA A N 1
ATOM 2198 C CA . ALA A 1 298 ? -8.824 -49.375 -10.860 1.00 31.14 298 ALA A CA 1
ATOM 2199 C C . ALA A 1 298 ? -9.579 -48.151 -10.286 1.00 31.14 298 ALA A C 1
ATOM 2201 O O . ALA A 1 298 ? -9.526 -47.867 -9.093 1.00 31.14 298 ALA A O 1
ATOM 2202 N N . GLY A 1 299 ? -10.354 -47.490 -11.165 1.00 28.41 299 GLY A N 1
ATOM 2203 C CA . GLY A 1 299 ? -11.370 -46.464 -10.851 1.00 28.41 299 GLY A CA 1
ATOM 2204 C C . GLY A 1 299 ? -12.627 -47.003 -10.139 1.00 28.41 299 GLY A C 1
ATOM 2205 O O . GLY A 1 299 ? -12.628 -48.153 -9.696 1.00 28.41 299 GLY A O 1
ATOM 2206 N N . PRO A 1 300 ? -13.722 -46.212 -10.034 1.00 45.59 300 PRO A N 1
ATOM 2207 C CA . PRO A 1 300 ? -14.658 -46.112 -11.163 1.00 45.59 300 PRO A CA 1
ATOM 2208 C C . PRO A 1 300 ? -15.407 -44.758 -11.309 1.00 45.59 300 PRO A C 1
ATOM 2210 O O . PRO A 1 300 ? -15.120 -43.769 -10.649 1.00 45.59 300 PRO A O 1
ATOM 2213 N N . ALA A 1 301 ? -16.350 -44.769 -12.254 1.00 29.41 301 ALA A N 1
ATOM 2214 C CA . ALA A 1 301 ? -17.073 -43.706 -12.948 1.00 29.41 301 ALA A CA 1
ATOM 2215 C C . ALA A 1 301 ? -18.265 -43.025 -12.232 1.00 29.41 301 ALA A C 1
ATOM 2217 O O . ALA A 1 301 ? -18.786 -43.531 -11.242 1.00 29.41 301 ALA A O 1
ATOM 2218 N N . GLY A 1 302 ? -18.776 -41.967 -12.887 1.00 28.58 302 GLY A N 1
ATOM 2219 C CA . GLY A 1 302 ? -20.146 -41.417 -12.795 1.00 28.58 302 GLY A CA 1
ATOM 2220 C C . GLY A 1 302 ? -20.173 -39.937 -12.372 1.00 28.58 302 GLY A C 1
ATOM 2221 O O . GLY A 1 302 ? -19.424 -39.571 -11.483 1.00 28.58 302 GLY A O 1
ATOM 2222 N N . THR A 1 303 ? -20.964 -38.994 -12.898 1.00 30.39 303 THR A N 1
ATOM 2223 C CA . THR A 1 303 ? -22.139 -38.998 -13.787 1.00 30.39 303 THR A CA 1
ATOM 2224 C C . THR A 1 303 ? -22.438 -37.522 -14.151 1.00 30.39 303 THR A C 1
ATOM 2226 O O . THR A 1 303 ? -22.239 -36.641 -13.318 1.00 30.39 303 THR A O 1
ATOM 2229 N N . ILE A 1 304 ? -22.914 -37.249 -15.371 1.00 33.69 304 ILE A N 1
ATOM 2230 C CA . ILE A 1 304 ? -23.425 -35.942 -15.853 1.00 33.69 304 ILE A CA 1
ATOM 2231 C C . ILE A 1 304 ? -24.852 -35.701 -15.314 1.00 33.69 304 ILE A C 1
ATOM 2233 O O . ILE A 1 304 ? -25.600 -36.669 -15.164 1.00 33.69 304 ILE A O 1
ATOM 2237 N N . PRO A 1 305 ? -25.293 -34.442 -15.133 1.00 42.78 305 PRO A N 1
ATOM 2238 C CA . PRO A 1 305 ? -26.577 -34.096 -15.742 1.00 42.78 305 PRO A CA 1
ATOM 2239 C C . PRO A 1 305 ? -26.568 -32.772 -16.519 1.00 42.78 305 PRO A C 1
ATOM 2241 O O . PRO A 1 305 ? -26.007 -31.761 -16.102 1.00 42.78 305 PRO A O 1
ATOM 2244 N N . ASP A 1 306 ? -27.252 -32.853 -17.656 1.00 30.14 306 ASP A N 1
ATOM 2245 C CA . ASP A 1 306 ? -27.747 -31.788 -18.520 1.00 30.14 306 ASP A CA 1
ATOM 2246 C C . ASP A 1 306 ? -28.893 -30.995 -17.867 1.00 30.14 306 ASP A C 1
ATOM 2248 O O . ASP A 1 306 ? -29.714 -31.562 -17.142 1.00 30.14 306 ASP A O 1
ATOM 2252 N N . GLY A 1 307 ? -29.030 -29.734 -18.291 1.00 29.14 307 GLY A N 1
ATOM 2253 C CA . GLY A 1 307 ? -30.333 -29.101 -18.528 1.00 29.14 307 GLY A CA 1
ATOM 2254 C C . GLY A 1 307 ? -30.780 -28.012 -17.548 1.00 29.14 307 GLY A C 1
ATOM 2255 O O . GLY A 1 307 ? -31.208 -28.314 -16.439 1.00 29.14 307 GLY A O 1
ATOM 2256 N N . ALA A 1 308 ? -30.793 -26.753 -18.009 1.00 31.12 308 ALA A N 1
ATOM 2257 C CA . ALA A 1 308 ? -32.021 -25.965 -18.227 1.00 31.12 308 ALA A CA 1
ATOM 2258 C C . ALA A 1 308 ? -31.716 -24.461 -18.415 1.00 31.12 308 ALA A C 1
ATOM 2260 O O . ALA A 1 308 ? -31.391 -23.761 -17.458 1.00 31.12 308 ALA A O 1
ATOM 2261 N N . ASP A 1 309 ? -31.919 -23.960 -19.637 1.00 33.50 309 ASP A N 1
ATOM 2262 C CA . ASP A 1 309 ? -32.342 -22.571 -19.878 1.00 33.50 309 ASP A CA 1
ATOM 2263 C C . ASP A 1 309 ? -33.794 -22.383 -19.387 1.00 33.50 309 ASP A C 1
ATOM 2265 O O . ASP A 1 309 ? -34.570 -23.348 -19.354 1.00 33.50 309 ASP A O 1
ATOM 2269 N N . PRO A 1 310 ? -34.223 -21.144 -19.079 1.00 49.97 310 PRO A N 1
ATOM 2270 C CA . PRO A 1 310 ? -35.049 -20.477 -20.085 1.00 49.97 310 PRO A CA 1
ATOM 2271 C C . PRO A 1 310 ? -34.793 -18.972 -20.264 1.00 49.97 310 PRO A C 1
ATOM 2273 O O . PRO A 1 310 ? -34.447 -18.224 -19.352 1.00 49.97 310 PRO A O 1
ATOM 2276 N N . ALA A 1 311 ? -35.076 -18.551 -21.494 1.00 32.44 311 ALA A N 1
ATOM 2277 C CA . ALA A 1 311 ? -35.137 -17.189 -21.998 1.00 32.44 311 ALA A CA 1
ATOM 2278 C C . ALA A 1 311 ? -36.173 -16.283 -21.296 1.00 32.44 311 ALA A C 1
ATOM 2280 O O . ALA A 1 311 ? -37.229 -16.737 -20.857 1.00 32.44 311 ALA A O 1
ATOM 2281 N N . GLY A 1 312 ? -35.915 -14.969 -21.331 1.00 29.05 312 GLY A N 1
ATOM 2282 C CA . GLY A 1 312 ? -36.879 -13.913 -21.009 1.00 29.05 312 GLY A CA 1
ATOM 2283 C C . GLY A 1 312 ? -36.414 -12.528 -21.483 1.00 29.05 312 GLY A C 1
ATOM 2284 O O . GLY A 1 312 ? -35.471 -11.957 -20.951 1.00 29.05 312 GLY A O 1
ATOM 2285 N N . THR A 1 313 ? -37.084 -12.009 -22.509 1.00 30.42 313 THR A N 1
ATOM 2286 C CA . THR A 1 313 ? -36.818 -10.794 -23.302 1.00 30.42 313 THR A CA 1
ATOM 2287 C C . THR A 1 313 ? -37.269 -9.463 -22.641 1.00 30.42 313 THR A C 1
ATOM 2289 O O . THR A 1 313 ? -38.407 -9.383 -22.199 1.00 30.42 313 THR A O 1
ATOM 2292 N N . ILE A 1 314 ? -36.372 -8.446 -22.622 1.00 34.62 314 ILE A N 1
ATOM 2293 C CA . ILE A 1 314 ? -36.438 -6.981 -22.994 1.00 34.62 314 ILE A CA 1
ATOM 2294 C C . ILE A 1 314 ? -37.808 -6.247 -22.822 1.00 34.62 314 ILE A C 1
ATOM 2296 O O . ILE A 1 314 ? -38.776 -6.794 -23.348 1.00 34.62 314 ILE A O 1
ATOM 2300 N N . PRO A 1 315 ? -37.957 -5.001 -22.251 1.00 38.66 315 PRO A N 1
ATOM 2301 C CA . PRO A 1 315 ? -37.332 -3.742 -22.747 1.00 38.66 315 PRO A CA 1
ATOM 2302 C C . PRO A 1 315 ? -37.129 -2.526 -21.792 1.00 38.66 315 PRO A C 1
ATOM 2304 O O . PRO A 1 315 ? -37.834 -2.354 -20.806 1.00 38.66 315 PRO A O 1
ATOM 2307 N N . GLY A 1 316 ? -36.266 -1.575 -22.201 1.00 30.19 316 GLY A N 1
ATOM 2308 C CA . GLY A 1 316 ? -36.437 -0.144 -21.866 1.00 30.19 316 GLY A CA 1
ATOM 2309 C C . GLY A 1 316 ? -35.169 0.659 -21.540 1.00 30.19 316 GLY A C 1
ATOM 2310 O O . GLY A 1 316 ? -34.727 0.676 -20.399 1.00 30.19 316 GLY A O 1
ATOM 2311 N N . MET A 1 317 ? -34.633 1.392 -22.526 1.00 34.78 317 MET A N 1
ATOM 2312 C CA . MET A 1 317 ? -33.710 2.526 -22.311 1.00 34.78 317 MET A CA 1
ATOM 2313 C C . MET A 1 317 ? -34.464 3.751 -21.738 1.00 34.78 317 MET A C 1
ATOM 2315 O O . MET A 1 317 ? -35.680 3.839 -21.929 1.00 34.78 317 MET A O 1
ATOM 2319 N N . PRO A 1 318 ? -33.781 4.722 -21.090 1.00 39.28 318 PRO A N 1
ATOM 2320 C CA . PRO A 1 318 ? -33.191 5.827 -21.859 1.00 39.28 318 PRO A CA 1
ATOM 2321 C C . PRO A 1 318 ? -31.796 6.294 -21.392 1.00 39.28 318 PRO A C 1
ATOM 2323 O O . PRO A 1 318 ? -31.425 6.239 -20.225 1.00 39.28 318 PRO A O 1
ATOM 2326 N N . VAL A 1 319 ? -31.061 6.819 -22.372 1.00 40.97 319 VAL A N 1
ATOM 2327 C CA . VAL A 1 319 ? -29.782 7.545 -22.297 1.00 40.97 319 VAL A CA 1
ATOM 2328 C C . VAL A 1 319 ? -29.994 8.941 -21.682 1.00 40.97 319 VAL A C 1
ATOM 2330 O O . VAL A 1 319 ? -31.025 9.563 -21.946 1.00 40.97 319 VAL A O 1
ATOM 2333 N N . PRO A 1 320 ? -29.033 9.469 -20.906 1.00 40.31 320 PRO A N 1
ATOM 2334 C CA . PRO A 1 320 ? -28.315 10.687 -21.333 1.00 40.31 320 PRO A CA 1
ATOM 2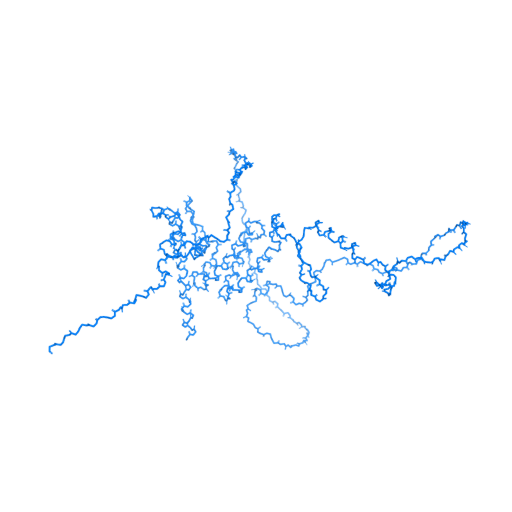335 C C . PRO A 1 320 ? -26.827 10.617 -20.914 1.00 40.31 320 PRO A C 1
ATOM 2337 O O . PRO A 1 320 ? -26.471 9.897 -19.996 1.00 40.31 320 PRO A O 1
ATOM 2340 N N . GLY A 1 321 ? -25.849 11.310 -21.480 1.00 31.08 321 GLY A N 1
ATOM 2341 C CA . GLY A 1 321 ? -25.783 12.424 -22.410 1.00 31.08 321 GLY A CA 1
ATOM 2342 C C . GLY A 1 321 ? -24.323 12.898 -22.372 1.00 31.08 321 GLY A C 1
ATOM 2343 O O . GLY A 1 321 ? -23.714 12.985 -21.310 1.00 31.08 321 GLY A O 1
ATOM 2344 N N . VAL A 1 322 ? -23.746 13.122 -23.547 1.00 34.12 322 VAL A N 1
ATOM 2345 C CA . VAL A 1 322 ? -22.365 13.566 -23.769 1.00 34.12 322 VAL A CA 1
ATOM 2346 C C . VAL A 1 322 ? -22.172 15.001 -23.266 1.00 34.12 322 VAL A C 1
ATOM 2348 O O . VAL A 1 322 ? -22.941 15.883 -23.640 1.00 34.12 322 VAL A O 1
ATOM 2351 N N . ALA A 1 323 ? -21.100 15.257 -22.514 1.00 32.44 323 ALA A N 1
ATOM 2352 C CA . ALA A 1 323 ? -20.539 16.597 -22.340 1.00 32.44 323 ALA A CA 1
ATOM 2353 C C . ALA A 1 323 ? -19.005 16.516 -22.273 1.00 32.44 323 ALA A C 1
ATOM 2355 O O . ALA A 1 323 ? -18.417 16.143 -21.260 1.00 32.44 323 ALA A O 1
ATOM 2356 N N . GLY A 1 324 ? -18.372 16.832 -23.404 1.00 31.28 324 GLY A N 1
ATOM 2357 C CA . GLY A 1 324 ? -16.958 17.188 -23.506 1.00 31.28 324 GLY A CA 1
ATOM 2358 C C . GLY A 1 324 ? -16.731 18.698 -23.305 1.00 31.28 324 GLY A C 1
ATOM 2359 O O . GLY A 1 324 ? -17.687 19.437 -23.082 1.00 31.28 324 GLY A O 1
ATOM 2360 N N . PRO A 1 325 ? -15.472 19.163 -23.370 1.00 43.78 325 PRO A N 1
ATOM 2361 C CA . PRO A 1 325 ? -14.896 20.067 -22.375 1.00 43.78 325 PRO A CA 1
ATOM 2362 C C . PRO A 1 325 ? -14.879 21.543 -22.795 1.00 43.78 325 PRO A C 1
ATOM 2364 O O . PRO A 1 325 ? -14.744 21.874 -23.970 1.00 43.78 325 PRO A O 1
ATOM 2367 N N . GLY A 1 326 ? -14.911 22.443 -21.809 1.00 29.70 326 GLY A N 1
ATOM 2368 C CA . GLY A 1 326 ? -14.713 23.878 -22.009 1.00 29.70 326 GLY A CA 1
ATOM 2369 C C . GLY A 1 326 ? -13.979 24.484 -20.822 1.00 29.70 326 GLY A C 1
ATOM 2370 O O . GLY A 1 326 ? -14.551 24.656 -19.751 1.00 29.70 326 GLY A O 1
ATOM 2371 N N . GLY A 1 327 ? -12.691 24.767 -21.007 1.00 30.17 327 GLY A N 1
ATOM 2372 C CA . GLY A 1 327 ? -11.884 25.486 -20.032 1.00 30.17 327 GLY A CA 1
ATOM 2373 C C . GLY A 1 327 ? -12.089 26.997 -20.106 1.00 30.17 327 GLY A C 1
ATOM 2374 O O . GLY A 1 327 ? -12.395 27.545 -21.160 1.00 30.17 327 GLY A O 1
ATOM 2375 N N . SER A 1 328 ? -11.799 27.677 -19.001 1.00 36.47 328 SER A N 1
ATOM 2376 C CA . SER A 1 328 ? -11.279 29.044 -19.032 1.00 36.47 328 SER A CA 1
ATOM 2377 C C . SER A 1 328 ? -10.560 29.350 -17.723 1.00 36.47 328 SER A C 1
ATOM 2379 O O . SER A 1 328 ? -11.176 29.604 -16.690 1.00 36.47 328 SER A O 1
ATOM 2381 N N . ASN A 1 329 ? -9.232 29.324 -17.803 1.00 31.36 329 ASN A N 1
ATOM 2382 C CA . ASN A 1 329 ? -8.321 29.886 -16.819 1.00 31.36 329 ASN A CA 1
ATOM 2383 C C . ASN A 1 329 ? -8.363 31.415 -16.925 1.00 31.36 329 ASN A C 1
ATOM 2385 O O . ASN A 1 329 ? -8.013 31.967 -17.970 1.00 31.36 329 ASN A O 1
ATOM 2389 N N . ALA A 1 330 ? -8.719 32.102 -15.841 1.00 32.84 330 ALA A N 1
ATOM 2390 C CA . ALA A 1 330 ? -8.468 33.530 -15.704 1.00 32.84 330 ALA A CA 1
ATOM 2391 C C . ALA A 1 330 ? -7.098 33.740 -15.043 1.00 32.84 330 ALA A C 1
ATOM 2393 O O . ALA A 1 330 ? -6.882 33.423 -13.875 1.00 32.84 330 ALA A O 1
ATOM 2394 N N . ARG A 1 331 ? -6.165 34.273 -15.839 1.00 31.16 331 ARG A N 1
ATOM 2395 C CA . ARG A 1 331 ? -4.889 34.859 -15.415 1.00 31.16 331 ARG A CA 1
ATOM 2396 C C . ARG A 1 331 ? -5.145 36.043 -14.479 1.00 31.16 331 ARG A C 1
ATOM 2398 O O . ARG A 1 331 ? -5.739 37.028 -14.903 1.00 31.16 331 ARG A O 1
ATOM 2405 N N . GLY A 1 332 ? -4.588 35.985 -13.273 1.00 29.97 332 GLY A N 1
ATOM 2406 C CA . GLY A 1 332 ? -4.225 37.157 -12.479 1.00 29.97 332 GLY A CA 1
ATOM 2407 C C . GLY A 1 332 ? -2.714 37.363 -12.558 1.00 29.97 332 GLY A C 1
ATOM 2408 O O . GLY A 1 332 ? -1.937 36.514 -12.133 1.00 29.97 332 GLY A O 1
ATOM 2409 N N . THR A 1 333 ? -2.302 38.461 -13.176 1.00 34.34 333 THR A N 1
ATOM 2410 C CA . THR A 1 333 ? -0.917 38.917 -13.317 1.00 34.34 333 THR A CA 1
ATOM 2411 C C . THR A 1 333 ? -0.413 39.610 -12.052 1.00 34.34 333 THR A C 1
ATOM 2413 O O . THR A 1 333 ? -1.067 40.530 -11.574 1.00 34.34 333 THR A O 1
ATOM 2416 N N . GLY A 1 334 ? 0.814 39.274 -11.642 1.00 31.52 334 GLY A N 1
ATOM 2417 C CA . GLY A 1 334 ? 1.778 40.232 -11.090 1.00 31.52 334 GLY A CA 1
ATOM 2418 C C . GLY A 1 334 ? 1.915 40.299 -9.568 1.00 31.52 334 GLY A C 1
ATOM 2419 O O . GLY A 1 334 ? 1.081 40.890 -8.900 1.00 31.52 334 GLY A O 1
ATOM 2420 N N . ALA A 1 335 ? 3.041 39.802 -9.051 1.00 36.09 335 ALA A N 1
ATOM 2421 C CA . ALA A 1 335 ? 3.958 40.556 -8.187 1.00 36.09 335 ALA A CA 1
ATOM 2422 C C . ALA A 1 335 ? 5.175 39.674 -7.863 1.00 36.09 335 ALA A C 1
ATOM 2424 O O . ALA A 1 335 ? 5.031 38.544 -7.404 1.00 36.09 335 ALA A O 1
ATOM 2425 N N . GLY A 1 336 ? 6.377 40.180 -8.145 1.00 46.22 336 GLY A N 1
ATOM 2426 C CA . GLY A 1 336 ? 7.624 39.526 -7.768 1.00 46.22 336 GLY A CA 1
ATOM 2427 C C . GLY A 1 336 ? 7.780 39.498 -6.250 1.00 46.22 336 GLY A C 1
ATOM 2428 O O . GLY A 1 336 ? 7.699 40.535 -5.601 1.00 46.22 336 GLY A O 1
ATOM 2429 N N . GLY A 1 337 ? 8.017 38.311 -5.700 1.00 38.09 337 GLY A N 1
ATOM 2430 C CA . GLY A 1 337 ? 8.428 38.110 -4.316 1.00 38.09 337 GLY A CA 1
ATOM 2431 C C . GLY A 1 337 ? 9.713 37.299 -4.315 1.00 38.09 337 GLY A C 1
ATOM 2432 O O . GLY A 1 337 ? 9.710 36.124 -4.677 1.00 38.09 337 GLY A O 1
ATOM 2433 N N . SER A 1 338 ? 10.822 37.950 -3.979 1.00 47.03 338 SER A N 1
ATOM 2434 C CA . SER A 1 338 ? 12.111 37.312 -3.735 1.00 47.03 338 SER A CA 1
ATOM 2435 C C . SER A 1 338 ? 11.992 36.293 -2.606 1.00 47.03 338 SER A C 1
ATOM 2437 O O . SER A 1 338 ? 11.430 36.581 -1.552 1.00 47.03 338 SER A O 1
ATOM 2439 N N . TRP A 1 339 ? 12.554 35.115 -2.841 1.00 40.22 339 TRP A N 1
ATOM 2440 C CA . TRP A 1 339 ? 12.690 34.049 -1.860 1.00 40.22 339 TRP A CA 1
ATOM 2441 C C . TRP A 1 339 ? 14.061 34.149 -1.172 1.00 40.22 339 TRP A C 1
ATOM 2443 O O . TRP A 1 339 ? 15.043 34.411 -1.874 1.00 40.22 339 TRP A O 1
ATOM 2453 N N . PRO A 1 340 ? 14.180 33.892 0.144 1.00 57.28 340 PRO A N 1
ATOM 2454 C CA . PRO A 1 340 ? 13.133 33.520 1.103 1.00 57.28 340 PRO A CA 1
ATOM 2455 C C . PRO A 1 340 ? 12.393 34.742 1.690 1.00 57.28 340 PRO A C 1
ATOM 2457 O O . PRO A 1 340 ? 12.918 35.853 1.628 1.00 57.28 340 PRO A O 1
ATOM 2460 N N . PRO A 1 341 ? 11.184 34.555 2.258 1.00 63.66 341 PRO A N 1
ATOM 2461 C CA . PRO A 1 341 ? 10.442 35.635 2.906 1.00 63.66 341 PRO A CA 1
ATOM 2462 C C . PRO A 1 341 ? 11.182 36.182 4.133 1.00 63.66 341 PRO A C 1
ATOM 2464 O O . PRO A 1 341 ? 11.873 35.443 4.838 1.00 63.66 341 PRO A O 1
ATOM 2467 N N . ASP A 1 342 ? 10.993 37.480 4.379 1.00 54.88 342 ASP A N 1
ATOM 2468 C CA . ASP A 1 342 ? 11.503 38.195 5.548 1.00 54.88 342 ASP A CA 1
ATOM 2469 C C . ASP A 1 342 ? 10.982 37.526 6.828 1.00 54.88 342 ASP A C 1
ATOM 2471 O O . ASP A 1 342 ? 9.770 37.394 7.036 1.00 54.88 342 ASP A O 1
ATOM 2475 N N . GLN A 1 343 ? 11.897 37.015 7.652 1.00 63.09 343 GLN A N 1
ATOM 2476 C CA . GLN A 1 343 ? 11.530 36.363 8.899 1.00 63.09 343 GLN A CA 1
ATOM 2477 C C . GLN A 1 343 ? 11.245 37.441 9.938 1.00 63.09 343 GLN A C 1
ATOM 2479 O O . GLN A 1 343 ? 12.135 38.189 10.336 1.00 63.09 343 GLN A O 1
ATOM 2484 N N . GLY A 1 344 ? 9.988 37.510 10.379 1.00 70.50 344 GLY A N 1
ATOM 2485 C CA . GLY A 1 344 ? 9.580 38.367 11.487 1.00 70.50 344 GLY A CA 1
ATOM 2486 C C . GLY A 1 344 ? 10.408 38.120 12.760 1.00 70.50 344 GLY A C 1
ATOM 2487 O O . GLY A 1 344 ? 11.096 37.102 12.879 1.00 70.50 344 GLY A O 1
ATOM 2488 N N . PRO A 1 345 ? 10.354 39.050 13.730 1.00 75.06 345 PRO A N 1
ATOM 2489 C CA . PRO A 1 345 ? 11.202 39.006 14.915 1.00 75.06 345 PRO A CA 1
ATOM 2490 C C . PRO A 1 345 ? 11.034 37.690 15.681 1.00 75.06 345 PRO A C 1
ATOM 2492 O O . PRO A 1 345 ? 9.917 37.214 15.894 1.00 75.06 345 PRO A O 1
ATOM 2495 N N . ALA A 1 346 ? 12.164 37.114 16.102 1.00 71.88 346 ALA A N 1
ATOM 2496 C CA . ALA A 1 346 ? 12.193 35.854 16.828 1.00 71.88 346 ALA A CA 1
ATOM 2497 C C . ALA A 1 346 ? 11.321 35.929 18.100 1.00 71.88 346 ALA A C 1
ATOM 2499 O O . ALA A 1 346 ? 11.383 36.927 18.828 1.00 71.88 346 ALA A O 1
ATOM 2500 N N . PRO A 1 347 ? 10.519 34.889 18.390 1.00 74.25 347 PRO A N 1
ATOM 2501 C CA . PRO A 1 347 ? 9.615 34.873 19.533 1.00 74.25 347 PRO A CA 1
ATOM 2502 C C . PRO A 1 347 ? 10.376 35.013 20.859 1.00 74.25 347 PRO A C 1
ATOM 2504 O O . PRO A 1 347 ? 11.516 34.575 20.988 1.00 74.25 347 PRO A O 1
ATOM 2507 N N . ALA A 1 348 ? 9.725 35.608 21.863 1.00 66.38 348 ALA A N 1
ATOM 2508 C CA . ALA A 1 348 ? 10.340 36.039 23.126 1.00 66.38 348 ALA A CA 1
ATOM 2509 C C . ALA A 1 348 ? 11.071 34.933 23.915 1.00 66.38 348 ALA A C 1
ATOM 2511 O O . ALA A 1 348 ? 11.943 35.233 24.723 1.00 66.38 348 ALA A O 1
ATOM 2512 N N . TRP A 1 349 ? 10.757 33.661 23.665 1.00 74.62 349 TRP A N 1
ATOM 2513 C CA . TRP A 1 349 ? 11.433 32.519 24.284 1.00 74.62 349 TRP A CA 1
ATOM 2514 C C . TRP A 1 349 ? 12.805 32.198 23.662 1.00 74.62 349 TRP A C 1
ATOM 2516 O O . TRP A 1 349 ? 13.593 31.486 24.277 1.00 74.62 349 TRP A O 1
ATOM 2526 N N . ALA A 1 350 ? 13.098 32.711 22.463 1.00 63.97 350 ALA A N 1
ATOM 2527 C CA . ALA A 1 350 ? 14.358 32.506 21.743 1.00 63.97 350 ALA A CA 1
ATOM 2528 C C . ALA A 1 350 ? 15.383 33.636 21.977 1.00 63.97 350 ALA A C 1
ATOM 2530 O O . ALA A 1 350 ? 16.466 33.620 21.394 1.00 63.97 350 ALA A O 1
ATOM 2531 N N . GLN A 1 351 ? 15.054 34.622 22.817 1.00 74.31 351 GLN A N 1
ATOM 2532 C CA . GLN A 1 351 ? 15.975 35.693 23.197 1.00 74.31 351 GLN A CA 1
ATOM 2533 C C . GLN A 1 351 ? 16.865 35.227 24.365 1.00 74.31 351 GLN A C 1
ATOM 2535 O O . GLN A 1 351 ? 16.348 34.658 25.330 1.00 74.31 351 GLN A O 1
ATOM 2540 N N . PRO A 1 352 ? 18.191 35.453 24.322 1.00 69.50 352 PRO A N 1
ATOM 2541 C CA . PRO A 1 352 ? 19.069 35.101 25.432 1.00 69.50 352 PRO A CA 1
ATOM 2542 C C . PRO A 1 352 ? 18.717 35.924 26.687 1.00 69.50 352 PRO A C 1
ATOM 2544 O O . PRO A 1 352 ? 18.357 37.100 26.568 1.00 69.50 352 PRO A O 1
ATOM 2547 N N . PRO A 1 353 ? 18.834 35.345 27.897 1.00 68.00 353 PRO A N 1
ATOM 2548 C CA . PRO A 1 353 ? 18.502 36.043 29.131 1.00 68.00 353 PRO A CA 1
ATOM 2549 C C . PRO A 1 353 ? 19.409 37.262 29.308 1.00 68.00 353 PRO A C 1
ATOM 2551 O O . PRO A 1 353 ? 20.634 37.153 29.376 1.00 68.00 353 PRO A O 1
ATOM 2554 N N . THR A 1 354 ? 18.794 38.441 29.386 1.00 61.91 354 THR A N 1
ATOM 2555 C CA . THR A 1 354 ? 19.479 39.698 29.677 1.00 61.91 354 THR A CA 1
ATOM 2556 C C . THR A 1 354 ? 20.038 39.625 31.097 1.00 61.91 354 THR A C 1
ATOM 2558 O O . THR A 1 354 ? 19.288 39.622 32.071 1.00 61.91 354 THR A O 1
ATOM 2561 N N . THR A 1 355 ? 21.359 39.532 31.236 1.00 50.22 355 THR A N 1
ATOM 2562 C CA . THR A 1 355 ? 22.031 39.565 32.537 1.00 50.22 355 THR A CA 1
ATOM 2563 C C . THR A 1 355 ? 21.864 40.949 33.156 1.00 50.22 355 THR A C 1
ATOM 2565 O O . THR A 1 355 ? 22.562 41.896 32.791 1.00 50.22 355 THR A O 1
ATOM 2568 N N . ALA A 1 356 ? 20.925 41.073 34.091 1.00 51.06 356 ALA A N 1
ATOM 2569 C CA . ALA A 1 356 ? 20.808 42.241 34.946 1.00 51.06 356 ALA A CA 1
ATOM 2570 C C . ALA A 1 356 ? 21.979 42.251 35.942 1.00 51.06 356 ALA A C 1
ATOM 2572 O O . ALA A 1 356 ? 22.086 41.393 36.817 1.00 51.06 356 ALA A O 1
ATOM 2573 N N . HIS A 1 357 ? 22.866 43.234 35.798 1.00 44.84 357 HIS A N 1
ATOM 2574 C CA . HIS A 1 357 ? 23.832 43.608 36.824 1.00 44.84 357 HIS A CA 1
ATOM 2575 C C . HIS A 1 357 ? 23.067 44.136 38.046 1.00 44.84 357 HIS A C 1
ATOM 2577 O O . HIS A 1 357 ? 22.545 45.250 38.022 1.00 44.84 357 HIS A O 1
ATOM 2583 N N . THR A 1 358 ? 22.994 43.351 39.122 1.00 47.66 358 THR A N 1
ATOM 2584 C CA . THR A 1 358 ? 22.535 43.842 40.426 1.00 47.66 358 THR A CA 1
ATOM 2585 C C . THR A 1 358 ? 23.735 44.340 41.220 1.00 47.66 358 THR A C 1
ATOM 2587 O O . THR A 1 358 ? 24.601 43.574 41.641 1.00 47.66 358 THR A O 1
ATOM 2590 N N . THR A 1 359 ? 23.784 45.654 41.396 1.00 44.72 359 THR A N 1
ATOM 2591 C CA . THR A 1 359 ? 24.719 46.369 42.260 1.00 44.72 359 THR A CA 1
ATOM 2592 C C . THR A 1 359 ? 24.480 45.976 43.720 1.00 44.72 359 THR A C 1
ATOM 2594 O O . THR A 1 359 ? 23.374 46.116 44.237 1.00 44.72 359 THR A O 1
ATOM 2597 N N . SER A 1 360 ? 25.532 45.478 44.373 1.00 41.28 360 SER A N 1
ATOM 2598 C CA . SER A 1 360 ? 25.603 45.237 45.817 1.00 41.28 360 SER A CA 1
ATOM 2599 C C . SER A 1 360 ? 25.421 46.544 46.592 1.00 41.28 360 SER A C 1
ATOM 2601 O O . SER A 1 360 ? 26.084 47.534 46.282 1.00 41.28 360 SER A O 1
ATOM 2603 N N . ASN A 1 361 ? 24.558 46.542 47.610 1.00 47.22 361 ASN A N 1
ATOM 2604 C CA . ASN A 1 361 ? 24.529 47.590 48.623 1.00 47.22 361 ASN A CA 1
ATOM 2605 C C . ASN A 1 361 ? 24.549 46.940 50.013 1.00 47.22 361 ASN A C 1
ATOM 2607 O O . ASN A 1 361 ? 23.617 46.237 50.404 1.00 47.22 361 ASN A O 1
ATOM 2611 N N . ASN A 1 362 ? 25.661 47.148 50.719 1.00 48.62 362 ASN A N 1
ATOM 2612 C CA . ASN A 1 362 ? 25.922 46.670 52.073 1.00 48.62 362 ASN A CA 1
ATOM 2613 C C . ASN A 1 362 ? 25.094 47.464 53.092 1.00 48.62 362 ASN A C 1
ATOM 2615 O O . ASN A 1 362 ? 25.166 48.691 53.129 1.00 48.62 362 ASN A O 1
ATOM 2619 N N . GLY A 1 363 ? 24.384 46.754 53.969 1.00 44.50 363 GLY A N 1
ATOM 2620 C CA . GLY A 1 363 ? 23.687 47.313 55.125 1.00 44.50 363 GLY A CA 1
ATOM 2621 C C . GLY A 1 363 ? 23.982 46.497 56.378 1.00 44.50 363 GLY A C 1
ATOM 2622 O O . GLY A 1 363 ? 23.360 45.471 56.624 1.00 44.50 363 GLY A O 1
ATOM 2623 N N . THR A 1 364 ? 24.965 46.965 57.139 1.00 52.81 364 THR A N 1
ATOM 2624 C CA . THR A 1 364 ? 25.382 46.511 58.469 1.00 52.81 364 THR A CA 1
ATOM 2625 C C . THR A 1 364 ? 24.270 46.697 59.502 1.00 52.81 364 THR A C 1
ATOM 2627 O O . THR A 1 364 ? 23.725 47.794 59.599 1.00 52.81 364 THR A O 1
ATOM 2630 N N . THR A 1 365 ? 23.992 45.688 60.333 1.00 52.72 365 THR A N 1
ATOM 2631 C CA . THR A 1 365 ? 23.644 45.868 61.762 1.00 52.72 365 THR A CA 1
ATOM 2632 C C . THR A 1 365 ? 23.628 44.523 62.498 1.00 52.72 365 THR A C 1
ATOM 2634 O O . THR A 1 365 ? 22.785 43.664 62.258 1.00 52.72 365 THR A O 1
ATOM 2637 N N . THR A 1 366 ? 24.593 44.352 63.397 1.00 46.81 366 THR A N 1
ATOM 2638 C CA . THR A 1 366 ? 24.597 43.407 64.525 1.00 46.81 366 THR A CA 1
ATOM 2639 C C . THR A 1 366 ? 23.920 44.044 65.745 1.00 46.81 366 THR A C 1
ATOM 2641 O O . THR A 1 366 ? 23.958 45.272 65.858 1.00 46.81 366 THR A O 1
ATOM 2644 N N . PRO A 1 367 ? 23.377 43.259 66.689 1.00 64.69 367 PRO A N 1
ATOM 2645 C CA . PRO A 1 367 ? 23.402 43.610 68.106 1.00 64.69 367 PRO A CA 1
ATOM 2646 C C . PRO A 1 367 ? 24.765 43.309 68.746 1.00 64.69 367 PRO A C 1
ATOM 2648 O O . PRO A 1 367 ? 25.389 42.287 68.372 1.00 64.69 367 PRO A O 1
#

Radius of gyration: 39.48 Å; chains: 1; bounding box: 90×101×149 Å

Foldseek 3Di:
DVVVVVVVLLVQLLVLLVLLVVLLVLQVCLCVVVCVVVVRNGSLSCCCPVVVDDSVVSCLSPLLSQQQPFDQDPPPRDTHHHNQPLLSVCSNSSLAHSLLSSLLVVLLVVVVVCVVVVLAPPVLSNVSSNLSSVCRSPHDSVVSNVVSVVSVCVSPVPPDDDDPVRLVVQADKDWDDDDPNDIDIDGDHDPVVVVVCCVVCCVVVDPPDDPDPVPPDPPDPPDDDDDDDDDDDDDDDDDDDDDDDDDDDDDDDDDDDDPPPDPPDDDVVVVSPDDPDDDDDDDDDDDDDDDDDDDDDDDDDDDDDDDDDDDDDDDDDDDDDDDDDDDDDDDDDDDDDDPDDDDPDDDPVPDPDDDDDDDDDDDDDDD

Secondary structure (DSSP, 8-state):
-HHHHHHHHHHHHHHHHHHHHHHHHHHHHHHTTTTGGGT--SHHHHHHHTS---HHHHHHHHHHHHHHSPEEPTTT-PEEPPSSHHHHHHHHTTSS-HHHHHHHHHHHHHHHHHHHTTSS-HHHHHHHHHHHHHHHHHS-HHHHHHHHHHHHHHH-SS-PPPPHHHHHHHBEEEEEEEETTEEEEEEE--HHHHHHHHHHHHHHH-----S-GGG--TT----------------------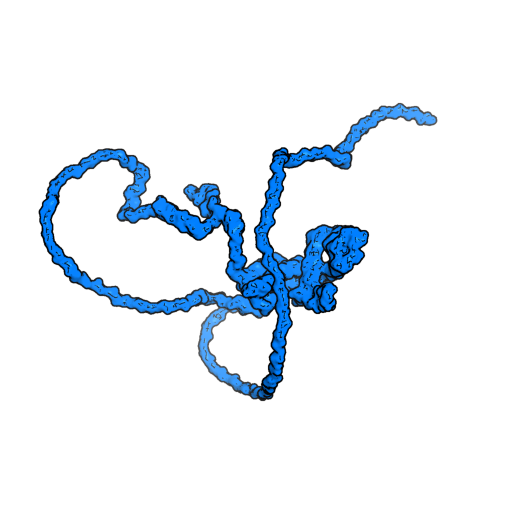---------------------TT---HHHHHH--S--PPPP-------------------------------------------------------PSSPP-PPPPGGGSPP--------------